Protein AF-A0A2E0BD00-F1 (afdb_monomer_lite)

Structure (mmCIF, N/CA/C/O backbone):
data_AF-A0A2E0BD00-F1
#
_entry.id   AF-A0A2E0BD00-F1
#
loop_
_atom_site.group_PDB
_atom_site.id
_atom_site.type_symbol
_atom_site.label_atom_id
_atom_site.label_alt_id
_atom_site.label_comp_id
_atom_site.label_asym_id
_atom_site.label_entity_id
_atom_site.label_seq_id
_atom_site.pdbx_PDB_ins_code
_atom_site.Cartn_x
_atom_site.Cartn_y
_atom_site.Cartn_z
_atom_site.occupancy
_atom_site.B_iso_or_equiv
_atom_site.auth_seq_id
_atom_site.auth_comp_id
_atom_site.auth_asym_id
_atom_site.auth_atom_id
_atom_site.pdbx_PDB_model_num
ATOM 1 N N . MET A 1 1 ? 31.165 -19.146 -52.803 1.00 44.22 1 MET A N 1
ATOM 2 C CA . MET A 1 1 ? 31.838 -18.309 -51.789 1.00 44.22 1 MET A CA 1
ATOM 3 C C . MET A 1 1 ? 31.177 -16.938 -51.752 1.00 44.22 1 MET A C 1
ATOM 5 O O . MET A 1 1 ? 31.032 -16.329 -52.799 1.00 44.22 1 MET A O 1
ATOM 9 N N . ALA A 1 2 ? 30.736 -16.535 -50.557 1.00 48.78 2 ALA A N 1
ATOM 10 C CA . ALA A 1 2 ? 30.484 -15.173 -50.071 1.00 48.78 2 ALA A CA 1
ATOM 11 C C . ALA A 1 2 ? 29.905 -14.127 -51.050 1.00 48.78 2 ALA A C 1
ATOM 13 O O . ALA A 1 2 ? 30.617 -13.259 -51.550 1.00 48.78 2 ALA A O 1
ATOM 14 N N . GLY A 1 3 ? 28.576 -14.121 -51.194 1.00 51.72 3 GLY A N 1
ATOM 15 C CA . GLY A 1 3 ? 27.824 -12.915 -51.554 1.00 51.72 3 GLY A CA 1
ATOM 16 C C . GLY A 1 3 ? 27.834 -11.937 -50.377 1.00 51.72 3 GLY A C 1
ATOM 17 O O . GLY A 1 3 ? 26.875 -11.855 -49.616 1.00 51.72 3 GLY A O 1
ATOM 18 N N . GLY A 1 4 ? 28.968 -11.269 -50.161 1.00 57.78 4 GLY A N 1
ATOM 19 C CA . GLY A 1 4 ? 29.123 -10.277 -49.106 1.00 57.78 4 GLY A CA 1
ATOM 20 C C . GLY A 1 4 ? 28.328 -9.022 -49.445 1.00 57.78 4 GLY A C 1
ATOM 21 O O . GLY A 1 4 ? 28.626 -8.346 -50.428 1.00 57.78 4 GLY A O 1
ATOM 22 N N . SER A 1 5 ? 27.330 -8.695 -48.627 1.00 59.09 5 SER A N 1
ATOM 23 C CA . SER A 1 5 ? 26.627 -7.414 -48.682 1.00 59.09 5 SER A CA 1
ATOM 24 C C . SER A 1 5 ? 27.644 -6.266 -48.676 1.00 59.09 5 SER A C 1
ATOM 26 O O . SER A 1 5 ? 28.501 -6.181 -47.790 1.00 59.09 5 SER A O 1
ATOM 28 N N . ASN A 1 6 ? 27.578 -5.415 -49.708 1.00 76.12 6 ASN A N 1
ATOM 29 C CA . ASN A 1 6 ? 28.490 -4.288 -49.917 1.00 76.12 6 ASN A CA 1
ATOM 30 C C . ASN A 1 6 ? 28.559 -3.442 -48.624 1.00 76.12 6 ASN A C 1
ATOM 32 O O . ASN A 1 6 ? 27.505 -3.192 -48.035 1.00 76.12 6 ASN A O 1
ATOM 36 N N . PRO A 1 7 ? 29.742 -2.988 -48.162 1.00 73.88 7 PRO A N 1
ATOM 37 C CA . PRO A 1 7 ? 29.891 -2.149 -46.967 1.00 73.88 7 PRO A CA 1
ATOM 38 C C . PRO A 1 7 ? 28.868 -1.011 -46.845 1.00 73.88 7 PRO A C 1
ATOM 40 O O . PRO A 1 7 ? 28.397 -0.718 -45.750 1.00 73.88 7 PRO A O 1
ATOM 43 N N . ARG A 1 8 ? 28.436 -0.432 -47.973 1.00 76.56 8 ARG A N 1
ATOM 44 C CA . ARG A 1 8 ? 27.356 0.565 -48.012 1.00 76.56 8 ARG A CA 1
ATOM 45 C C . ARG A 1 8 ? 25.994 0.007 -47.570 1.00 76.56 8 ARG A C 1
ATOM 47 O O . ARG A 1 8 ? 25.304 0.655 -46.795 1.00 76.56 8 ARG A O 1
ATOM 54 N N . GLN A 1 9 ? 25.614 -1.193 -48.014 1.00 71.06 9 GLN A N 1
ATOM 55 C CA . GLN A 1 9 ? 24.386 -1.862 -47.559 1.00 71.06 9 GLN A CA 1
ATOM 56 C C . GLN A 1 9 ? 24.459 -2.236 -46.079 1.00 71.06 9 GLN A C 1
ATOM 58 O O . GLN A 1 9 ? 23.462 -2.125 -45.379 1.00 71.06 9 GLN A O 1
ATOM 63 N N . LYS A 1 10 ? 25.639 -2.615 -45.571 1.00 73.31 10 LYS A N 1
ATOM 64 C CA . LYS A 1 10 ? 25.818 -2.871 -44.134 1.00 73.31 10 LYS A CA 1
ATOM 65 C C . LYS A 1 10 ? 25.604 -1.610 -43.296 1.00 73.31 10 LYS A C 1
ATOM 67 O O . LYS A 1 10 ? 24.922 -1.686 -42.282 1.00 73.31 10 LYS A O 1
ATOM 72 N N . MET A 1 11 ? 26.115 -0.458 -43.738 1.00 78.94 11 MET A N 1
ATOM 73 C CA . MET A 1 11 ? 25.866 0.825 -43.064 1.00 78.94 11 MET A CA 1
ATOM 74 C C . MET A 1 11 ? 24.391 1.236 -43.122 1.00 78.94 11 MET A C 1
ATOM 76 O O . MET A 1 11 ? 23.849 1.688 -42.121 1.00 78.94 11 MET A O 1
ATOM 80 N N . ILE A 1 12 ? 23.725 1.033 -44.262 1.00 77.62 12 ILE A N 1
ATOM 81 C CA . ILE A 1 12 ? 22.294 1.338 -44.415 1.00 77.62 12 ILE A CA 1
ATOM 82 C C . ILE A 1 12 ? 21.444 0.434 -43.512 1.00 77.62 12 ILE A C 1
ATOM 84 O O . ILE A 1 12 ? 20.551 0.925 -42.825 1.00 77.62 12 ILE A O 1
ATOM 88 N N . ASN A 1 13 ? 21.754 -0.862 -43.452 1.00 77.06 13 ASN A N 1
ATOM 89 C CA . ASN A 1 13 ? 21.041 -1.813 -42.599 1.00 77.06 13 ASN A CA 1
ATOM 90 C C . ASN A 1 13 ? 21.276 -1.529 -41.108 1.00 77.06 13 ASN A C 1
ATOM 92 O O . ASN A 1 13 ? 20.337 -1.609 -40.321 1.00 77.06 13 ASN A O 1
ATOM 96 N N . LEU A 1 14 ? 22.4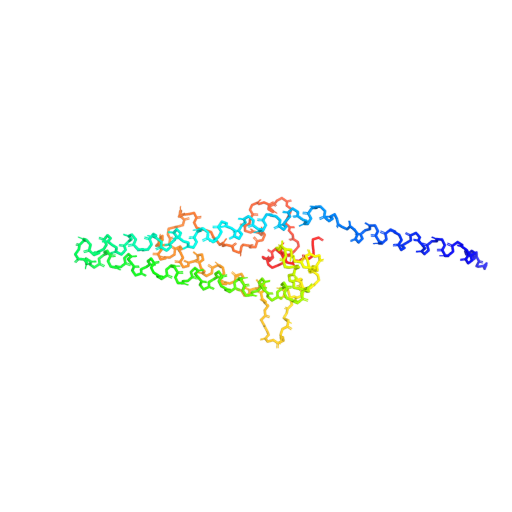98 -1.141 -40.722 1.00 79.56 14 LEU A N 1
ATOM 97 C CA . LEU A 1 14 ? 22.796 -0.685 -39.361 1.00 79.56 14 LEU A CA 1
ATOM 98 C C . LEU A 1 14 ? 22.026 0.588 -39.010 1.00 79.56 14 LEU A C 1
ATOM 100 O O . LEU A 1 14 ? 21.458 0.672 -37.928 1.00 79.56 14 LEU A O 1
ATOM 104 N N . MET A 1 15 ? 21.949 1.554 -39.925 1.00 74.50 15 MET A N 1
ATOM 105 C CA . MET A 1 15 ? 21.195 2.787 -39.703 1.00 74.50 15 MET A CA 1
ATOM 106 C C . MET A 1 15 ? 19.700 2.508 -39.523 1.00 74.50 15 MET A C 1
ATOM 108 O O . MET A 1 15 ? 19.079 3.095 -38.644 1.00 74.50 15 MET A O 1
ATOM 112 N N . TYR A 1 16 ? 19.134 1.586 -40.309 1.00 77.56 16 TYR A N 1
ATOM 113 C CA . TYR A 1 16 ? 17.741 1.156 -40.170 1.00 77.56 16 TYR A CA 1
ATOM 114 C C . TYR A 1 16 ? 17.482 0.447 -38.839 1.00 77.56 16 TYR A C 1
ATOM 116 O O . TYR A 1 16 ? 16.489 0.747 -38.187 1.00 77.56 16 TYR A O 1
ATOM 124 N N . LEU A 1 17 ? 18.380 -0.439 -38.401 1.00 75.19 17 LEU A N 1
ATOM 125 C CA . LEU A 1 17 ? 18.281 -1.089 -37.090 1.00 75.19 17 LEU A CA 1
ATOM 126 C C . LEU A 1 17 ? 18.364 -0.076 -35.946 1.00 75.19 17 LEU A C 1
ATOM 128 O O . LEU A 1 17 ? 17.570 -0.153 -35.017 1.00 75.19 17 LEU A O 1
ATOM 132 N N . VAL A 1 18 ? 19.267 0.904 -36.034 1.00 70.81 18 VAL A N 1
ATOM 133 C CA . VAL A 1 18 ? 19.385 1.978 -35.038 1.00 70.81 18 VAL A CA 1
ATOM 134 C C . VAL A 1 18 ? 18.152 2.883 -35.048 1.00 70.81 18 VAL A C 1
ATOM 136 O O . VAL A 1 18 ? 17.648 3.215 -33.983 1.00 70.81 18 VAL A O 1
ATOM 139 N N . LEU A 1 19 ? 17.617 3.247 -36.216 1.00 70.06 19 LEU A N 1
ATOM 140 C CA . LEU A 1 19 ? 16.388 4.040 -36.331 1.00 70.06 19 LEU A CA 1
ATOM 141 C C . LEU A 1 19 ? 15.173 3.292 -35.786 1.00 70.06 19 LEU A C 1
ATOM 143 O O . LEU A 1 19 ? 14.410 3.878 -35.030 1.00 70.06 19 LEU A O 1
ATOM 147 N N . ILE A 1 20 ? 15.006 2.011 -36.122 1.00 72.75 20 ILE A N 1
ATOM 148 C CA . ILE A 1 20 ? 13.926 1.171 -35.589 1.00 72.75 20 ILE A CA 1
ATOM 149 C C . ILE A 1 20 ? 14.087 1.010 -34.075 1.00 72.75 20 ILE A C 1
ATOM 151 O O . ILE A 1 20 ? 13.110 1.170 -33.353 1.00 72.75 20 ILE A O 1
ATOM 155 N N . ALA A 1 21 ? 15.307 0.789 -33.578 1.00 64.94 21 ALA A N 1
ATOM 156 C CA . ALA A 1 21 ? 15.585 0.725 -32.146 1.00 64.94 21 ALA A CA 1
ATOM 157 C C . ALA A 1 21 ? 15.299 2.061 -31.442 1.00 64.94 21 ALA A C 1
ATOM 159 O O . ALA A 1 21 ? 14.710 2.051 -30.370 1.00 64.94 21 ALA A O 1
ATOM 160 N N . MET A 1 22 ? 15.633 3.209 -32.046 1.00 65.69 22 MET A N 1
ATOM 161 C CA . MET A 1 22 ? 15.302 4.544 -31.522 1.00 65.69 22 MET A CA 1
ATOM 162 C C . MET A 1 22 ? 13.795 4.830 -31.562 1.00 65.69 22 MET A C 1
ATOM 164 O O . MET A 1 22 ? 13.264 5.472 -30.659 1.00 65.69 22 MET A O 1
ATOM 168 N N . LEU A 1 23 ? 13.091 4.364 -32.594 1.00 59.84 23 LEU A N 1
ATOM 169 C CA . LEU A 1 23 ? 11.643 4.526 -32.734 1.00 59.84 23 LEU A CA 1
ATOM 170 C C . LEU A 1 23 ? 10.890 3.610 -31.756 1.00 59.84 23 LEU A C 1
ATOM 172 O O . LEU A 1 23 ? 9.886 4.028 -31.192 1.00 59.84 23 LEU A O 1
ATOM 176 N N . ALA A 1 24 ? 11.431 2.424 -31.470 1.00 58.56 24 ALA A N 1
ATOM 177 C CA . ALA A 1 24 ? 10.953 1.518 -30.429 1.00 58.56 24 ALA A CA 1
ATOM 178 C C . ALA A 1 24 ? 11.288 2.014 -29.006 1.00 58.56 24 ALA A C 1
ATOM 180 O O . ALA A 1 24 ? 10.455 1.897 -28.116 1.00 58.56 24 ALA A O 1
ATOM 181 N N . LEU A 1 25 ? 12.449 2.650 -28.784 1.00 58.34 25 LEU A N 1
ATOM 182 C CA . LEU A 1 25 ? 12.816 3.324 -27.518 1.00 58.34 25 LEU A CA 1
ATOM 183 C C . LEU A 1 25 ? 11.924 4.535 -27.203 1.00 58.34 25 LEU A C 1
ATOM 185 O O . LEU A 1 25 ? 11.784 4.950 -26.047 1.00 58.34 25 LEU A O 1
ATOM 189 N N . ASN A 1 26 ? 11.265 5.080 -28.225 1.00 59.19 26 ASN A N 1
ATOM 190 C CA . ASN A 1 26 ? 10.166 6.019 -28.068 1.00 59.19 26 ASN A CA 1
ATOM 191 C C . ASN A 1 26 ? 8.853 5.308 -27.698 1.00 59.19 26 ASN A C 1
ATOM 193 O O . ASN A 1 26 ? 7.794 5.736 -28.154 1.00 59.19 26 ASN A O 1
ATOM 197 N N . VAL A 1 27 ? 8.895 4.279 -26.833 1.00 54.81 27 VAL A N 1
ATOM 198 C CA . VAL A 1 27 ? 7.699 3.787 -26.133 1.00 54.81 27 VAL A CA 1
ATOM 199 C C . VAL A 1 27 ? 6.916 5.000 -25.633 1.00 54.81 27 VAL A C 1
ATOM 201 O O . VAL A 1 27 ? 7.467 5.910 -24.992 1.00 54.81 27 VAL A O 1
ATOM 204 N N . ASP A 1 28 ? 5.657 5.008 -26.054 1.00 61.78 28 ASP A N 1
ATOM 205 C CA . ASP A 1 28 ? 4.675 6.081 -26.094 1.00 61.78 28 ASP A CA 1
ATOM 206 C C . ASP A 1 28 ? 4.756 7.041 -24.894 1.00 61.78 28 ASP A C 1
ATOM 208 O O . ASP A 1 28 ? 4.073 6.903 -23.876 1.00 61.78 28 ASP A O 1
ATOM 212 N N . THR A 1 29 ? 5.598 8.075 -25.012 1.00 70.31 29 THR A N 1
ATOM 213 C CA . THR A 1 29 ? 5.801 9.088 -23.955 1.00 70.31 29 THR A CA 1
ATOM 214 C C . THR A 1 29 ? 4.492 9.738 -23.504 1.00 70.31 29 THR A C 1
ATOM 216 O O . THR A 1 29 ? 4.404 10.223 -22.380 1.00 70.31 29 THR A O 1
ATOM 219 N N . LYS A 1 30 ? 3.456 9.737 -24.353 1.00 79.62 30 LYS A N 1
ATOM 220 C CA . LYS A 1 30 ? 2.117 10.228 -24.013 1.00 79.62 30 LYS A CA 1
ATOM 221 C C . LYS A 1 30 ? 1.369 9.298 -23.062 1.00 79.62 30 LYS A C 1
ATOM 223 O O . LYS A 1 30 ? 0.708 9.801 -22.161 1.00 79.62 30 LYS A O 1
ATOM 228 N N . VAL A 1 31 ? 1.457 7.981 -23.246 1.00 84.69 31 VAL A N 1
ATOM 229 C CA . VAL A 1 31 ? 0.769 7.003 -22.388 1.00 84.69 31 VAL A CA 1
ATOM 230 C C . VAL A 1 31 ? 1.394 7.004 -20.996 1.00 84.69 31 VAL A C 1
ATOM 232 O O . VAL A 1 31 ? 0.685 7.169 -20.011 1.00 84.69 31 VAL A O 1
ATOM 235 N N . LEU A 1 32 ? 2.725 6.969 -20.907 1.00 83.38 32 LEU A N 1
ATOM 236 C CA . LEU A 1 32 ? 3.423 7.030 -19.619 1.00 83.38 32 LEU A CA 1
ATOM 237 C C . LEU A 1 32 ? 3.194 8.353 -18.869 1.00 83.38 32 LEU A C 1
ATOM 239 O O . LEU A 1 32 ? 3.027 8.361 -17.652 1.00 83.38 32 LEU A O 1
ATOM 243 N N . LYS A 1 33 ? 3.080 9.479 -19.585 1.00 82.88 33 LYS A N 1
ATOM 244 C CA . LYS A 1 33 ? 2.674 10.757 -18.973 1.00 82.88 33 LYS A CA 1
ATOM 245 C C . LYS A 1 33 ? 1.251 10.730 -18.408 1.00 82.88 33 LYS A C 1
ATOM 247 O O . LYS A 1 33 ? 0.992 11.430 -17.434 1.00 82.88 33 LYS A O 1
ATOM 252 N N . LYS A 1 34 ? 0.331 9.940 -18.979 1.00 88.50 34 LYS A N 1
ATOM 253 C CA . LYS A 1 34 ? -1.005 9.748 -18.390 1.00 88.50 34 LYS A CA 1
ATOM 254 C C . LYS A 1 34 ? -0.921 8.972 -17.080 1.00 88.50 34 LYS A C 1
ATOM 256 O O . LYS A 1 34 ? -1.593 9.362 -16.136 1.00 88.50 34 LYS A O 1
ATOM 261 N N . PHE A 1 35 ? -0.073 7.946 -16.993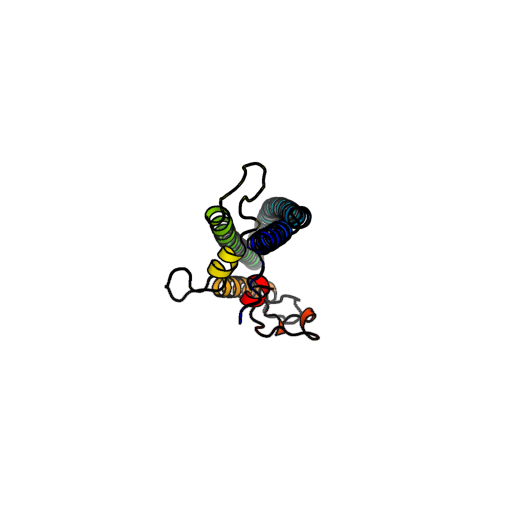 1.00 89.25 35 PHE A N 1
ATOM 262 C CA . PHE A 1 35 ? 0.162 7.240 -15.729 1.00 89.25 35 PHE A CA 1
ATOM 263 C C . PHE A 1 35 ? 0.727 8.164 -14.649 1.00 89.25 35 PHE A C 1
ATOM 265 O O . PHE A 1 35 ? 0.254 8.129 -13.519 1.00 89.25 35 PHE A O 1
ATOM 272 N N . LEU A 1 36 ? 1.645 9.069 -15.003 1.00 88.25 36 LEU A N 1
ATOM 273 C CA . LEU A 1 36 ? 2.126 10.089 -14.069 1.00 88.25 36 LEU A CA 1
ATOM 274 C C . LEU A 1 36 ? 0.996 11.016 -13.581 1.00 88.25 36 LEU A C 1
ATOM 276 O O . LEU A 1 36 ? 0.925 11.323 -12.396 1.00 88.25 36 LEU A O 1
ATOM 280 N N . LEU A 1 37 ? 0.093 11.438 -14.472 1.00 89.69 37 LEU A N 1
ATOM 281 C CA . LEU A 1 37 ? -1.061 12.269 -14.104 1.00 89.69 37 LEU A CA 1
ATOM 282 C C . LEU A 1 37 ? -2.058 11.519 -13.204 1.00 89.69 37 LEU A C 1
ATOM 284 O O . LEU A 1 37 ? -2.609 12.095 -12.266 1.00 89.69 37 LEU A O 1
ATOM 288 N N . ILE A 1 38 ? -2.283 10.233 -13.479 1.00 93.25 38 ILE A N 1
ATOM 289 C CA . ILE A 1 38 ? -3.096 9.358 -12.629 1.00 93.25 38 ILE A CA 1
ATOM 290 C C . ILE A 1 38 ? -2.452 9.253 -11.244 1.00 93.25 38 ILE A C 1
ATOM 292 O O . ILE A 1 38 ? -3.131 9.474 -10.247 1.00 93.25 38 ILE A O 1
ATOM 296 N N . ASN A 1 39 ? -1.135 9.033 -11.179 1.00 90.62 39 ASN A N 1
ATOM 297 C CA . ASN A 1 39 ? -0.399 9.004 -9.920 1.00 90.62 39 ASN A CA 1
ATOM 298 C C . ASN A 1 39 ? -0.551 10.315 -9.137 1.00 90.62 39 ASN A C 1
ATOM 300 O O . ASN A 1 39 ? -0.892 10.284 -7.965 1.00 90.62 39 ASN A O 1
ATOM 304 N N . GLN A 1 40 ? -0.384 11.476 -9.780 1.00 90.69 40 GLN A N 1
ATOM 305 C CA . GLN A 1 40 ? -0.588 12.780 -9.127 1.00 90.69 40 GLN A CA 1
ATOM 306 C C . GLN A 1 40 ? -2.006 12.940 -8.563 1.00 90.69 40 GLN A C 1
ATOM 308 O O . GLN A 1 40 ? -2.187 13.537 -7.504 1.00 90.69 40 GLN A O 1
ATOM 313 N N . SER A 1 41 ? -3.003 12.392 -9.261 1.00 94.06 41 SER A N 1
ATOM 314 C CA . SER A 1 41 ? -4.392 12.404 -8.799 1.00 94.06 41 SER A CA 1
ATOM 315 C C . SER A 1 41 ? -4.564 11.515 -7.563 1.00 94.06 41 SER A C 1
ATOM 317 O O . SER A 1 41 ? -5.198 11.936 -6.601 1.00 94.06 41 SER A O 1
ATOM 319 N N . PHE A 1 42 ? -3.940 10.331 -7.546 1.00 93.88 42 PHE A N 1
ATOM 320 C CA . PHE A 1 42 ? -3.924 9.453 -6.374 1.00 93.88 42 PHE A CA 1
ATOM 321 C C . PHE A 1 42 ? -3.175 10.057 -5.186 1.00 93.88 42 PHE A C 1
ATOM 323 O O . PHE A 1 42 ? -3.694 10.000 -4.078 1.00 93.88 42 PHE A O 1
ATOM 330 N N . GLU A 1 43 ? -2.025 10.703 -5.387 1.00 92.25 43 GLU A N 1
ATOM 331 C CA . GLU A 1 43 ? -1.309 11.405 -4.309 1.00 92.25 43 GLU A CA 1
ATOM 332 C C . GLU A 1 43 ? -2.177 12.507 -3.680 1.00 92.25 43 GLU A C 1
ATOM 334 O O . GLU A 1 43 ? -2.246 12.628 -2.457 1.00 92.25 43 GLU A O 1
ATOM 339 N N . ALA A 1 44 ? -2.894 13.280 -4.504 1.00 93.94 44 ALA A N 1
ATOM 340 C CA . ALA A 1 44 ? -3.806 14.311 -4.018 1.00 93.94 44 ALA A CA 1
ATOM 341 C C . ALA A 1 44 ? -4.978 13.714 -3.220 1.00 93.94 44 ALA A C 1
ATOM 343 O O . ALA A 1 44 ? -5.292 14.198 -2.132 1.00 93.94 44 ALA A O 1
ATOM 344 N N . THR A 1 45 ? -5.595 12.639 -3.724 1.00 96.31 45 THR A N 1
ATOM 345 C CA . THR A 1 45 ? -6.662 11.929 -3.006 1.00 96.31 45 THR A CA 1
ATOM 346 C C . THR A 1 45 ? -6.153 11.315 -1.703 1.00 96.31 45 THR A C 1
ATOM 348 O O . THR A 1 45 ? -6.819 11.434 -0.679 1.00 96.31 45 THR A O 1
ATOM 351 N N . ASN A 1 46 ? -4.965 10.713 -1.696 1.00 93.31 46 ASN A N 1
ATOM 352 C CA . ASN A 1 46 ? -4.372 10.134 -0.493 1.00 93.31 46 ASN A CA 1
ATOM 353 C C . ASN A 1 46 ? -4.135 11.206 0.577 1.00 93.31 46 ASN A C 1
ATOM 355 O O . ASN A 1 46 ? -4.498 11.000 1.734 1.00 93.31 46 ASN A O 1
ATOM 359 N N . ALA A 1 47 ? -3.613 12.377 0.196 1.00 93.75 47 ALA A N 1
ATOM 360 C CA . ALA A 1 47 ? -3.423 13.498 1.117 1.00 93.75 47 ALA A CA 1
ATOM 361 C C . ALA A 1 47 ? -4.748 13.981 1.739 1.00 93.75 47 ALA A C 1
ATOM 363 O O . ALA A 1 47 ? -4.806 14.262 2.937 1.00 93.75 47 ALA A O 1
ATOM 364 N N . GLU A 1 48 ? -5.827 14.030 0.954 1.00 96.00 48 GLU A N 1
ATOM 365 C CA . GLU A 1 48 ? -7.167 14.342 1.463 1.00 96.00 48 GLU A CA 1
ATOM 366 C C . GLU A 1 48 ? -7.668 13.262 2.436 1.00 96.00 48 GLU A C 1
ATOM 368 O O . GLU A 1 48 ? -8.146 13.580 3.527 1.00 96.00 48 GLU A O 1
ATOM 373 N N . LYS A 1 49 ? -7.482 11.978 2.101 1.00 95.19 49 LYS A N 1
ATOM 374 C CA . LYS A 1 49 ? -7.895 10.860 2.961 1.00 95.19 49 LYS A CA 1
ATOM 375 C C . LYS A 1 49 ? -7.150 10.809 4.286 1.00 95.19 49 LYS A C 1
ATOM 377 O O . LYS A 1 49 ? -7.770 10.481 5.294 1.00 95.19 49 LYS A O 1
ATOM 382 N N . VAL A 1 50 ? -5.881 11.207 4.337 1.00 92.50 50 VAL A N 1
ATOM 383 C CA . VAL A 1 50 ? -5.147 11.344 5.607 1.00 92.50 50 VAL A CA 1
ATOM 384 C C . VAL A 1 50 ? -5.835 12.351 6.539 1.00 92.50 50 VAL A C 1
ATOM 386 O O . VAL A 1 50 ? -5.989 12.094 7.739 1.00 92.50 50 VAL A O 1
ATOM 389 N N . ILE A 1 51 ? -6.296 13.483 5.998 1.00 94.31 51 ILE A N 1
ATOM 390 C CA . ILE A 1 51 ? -6.994 14.515 6.775 1.00 94.31 51 ILE A CA 1
ATOM 391 C C . ILE A 1 51 ? -8.365 14.004 7.231 1.00 94.31 51 ILE A C 1
ATOM 393 O O . ILE A 1 51 ? -8.714 14.138 8.406 1.00 94.31 51 ILE A O 1
ATOM 397 N N . ASP A 1 52 ? -9.135 13.397 6.330 1.00 95.69 52 ASP A N 1
ATOM 398 C CA . ASP A 1 52 ? -10.468 12.877 6.645 1.00 95.69 52 ASP A CA 1
ATOM 399 C C . ASP A 1 52 ? -10.424 11.756 7.689 1.00 95.69 52 ASP A C 1
ATOM 401 O O . ASP A 1 52 ? -11.186 11.785 8.658 1.00 95.69 52 ASP A O 1
ATOM 405 N N . ASN A 1 53 ? -9.489 10.814 7.550 1.00 93.75 53 ASN A N 1
ATOM 406 C CA . ASN A 1 53 ? -9.296 9.728 8.510 1.00 93.75 53 ASN A CA 1
ATOM 407 C C . ASN A 1 53 ? -8.910 10.278 9.887 1.00 93.75 53 ASN A C 1
ATOM 409 O O . ASN A 1 53 ? -9.434 9.826 10.904 1.00 93.75 53 ASN A O 1
ATOM 413 N N . SER A 1 54 ? -8.068 11.316 9.929 1.00 93.81 54 SER A N 1
ATOM 414 C CA . SER A 1 54 ? -7.717 11.990 11.183 1.00 93.81 54 SER A CA 1
ATOM 415 C C . SER A 1 54 ? -8.945 12.601 11.862 1.00 93.81 54 SER A C 1
ATOM 417 O O . SER A 1 54 ? -9.161 12.383 13.051 1.00 93.81 54 SER A O 1
ATOM 419 N N . ARG A 1 55 ? -9.802 13.303 11.107 1.00 96.44 55 ARG A N 1
ATOM 420 C CA . ARG A 1 55 ? -11.057 13.874 11.634 1.00 96.44 55 ARG A CA 1
ATOM 421 C C . ARG A 1 55 ? -12.029 12.801 12.121 1.00 96.44 55 ARG A C 1
ATOM 423 O O . ARG A 1 55 ? -12.761 13.035 13.083 1.00 96.44 55 ARG A O 1
ATOM 430 N N . LYS A 1 56 ? -12.058 11.638 11.463 1.00 96.12 56 LYS A N 1
ATOM 431 C CA . LYS A 1 56 ? -12.918 10.520 11.858 1.00 96.12 56 LYS A CA 1
ATOM 432 C C . LYS A 1 56 ? -12.528 9.986 13.235 1.00 96.12 56 LYS A C 1
ATOM 434 O O . LYS A 1 56 ? -13.415 9.830 14.067 1.00 96.12 56 LYS A O 1
ATOM 439 N N . ILE A 1 57 ? -11.234 9.787 13.493 1.00 95.56 57 ILE A N 1
ATOM 440 C CA . ILE A 1 57 ? -10.744 9.359 14.813 1.00 95.56 57 ILE A CA 1
ATOM 441 C C . ILE A 1 57 ? -11.073 10.393 15.892 1.00 95.56 57 ILE A C 1
ATOM 443 O O . ILE A 1 57 ? -11.590 10.021 16.940 1.00 95.56 57 ILE A O 1
ATOM 447 N N . GLU A 1 58 ? -10.878 11.687 15.623 1.00 96.94 58 GLU A N 1
ATOM 448 C CA . GLU A 1 58 ? -11.247 12.732 16.593 1.00 96.94 58 GLU A CA 1
ATOM 449 C C . GLU A 1 58 ? -12.754 12.760 16.881 1.00 96.94 58 GLU A C 1
ATOM 451 O O . GLU A 1 58 ? -13.173 12.979 18.015 1.00 96.94 58 GLU A O 1
ATOM 456 N N . SER A 1 59 ? -13.584 12.476 15.874 1.00 97.12 59 SER A N 1
ATOM 457 C CA . SER A 1 59 ? -15.036 12.368 16.060 1.00 97.12 59 SER A CA 1
ATOM 458 C C . SER A 1 59 ? -15.414 11.162 16.926 1.00 97.12 59 SER A C 1
ATOM 460 O O . SER A 1 59 ? -16.336 11.258 17.731 1.00 97.12 59 SER A O 1
ATOM 462 N N . ILE A 1 60 ? -14.706 10.036 16.775 1.00 96.06 60 ILE A N 1
ATOM 463 C CA . ILE A 1 60 ? -14.890 8.852 17.625 1.00 96.06 60 ILE A CA 1
ATOM 464 C C . ILE A 1 60 ? -14.477 9.185 19.060 1.00 96.06 60 ILE A C 1
ATOM 466 O O . ILE A 1 60 ? -15.249 8.925 19.976 1.00 96.06 60 ILE A O 1
ATOM 470 N N . ARG A 1 61 ? -13.323 9.836 19.256 1.00 96.31 61 ARG A N 1
ATOM 471 C CA . ARG A 1 61 ? -12.854 10.264 20.581 1.00 96.31 61 ARG A CA 1
ATOM 472 C C . ARG A 1 61 ? -13.881 11.148 21.290 1.00 96.31 61 ARG A C 1
ATOM 474 O O . ARG A 1 61 ? -14.257 10.850 22.416 1.00 96.31 61 ARG A O 1
ATOM 481 N N . ALA A 1 62 ? -14.398 12.169 20.604 1.00 97.19 62 ALA A N 1
ATOM 482 C CA . ALA A 1 62 ? -15.417 13.054 21.165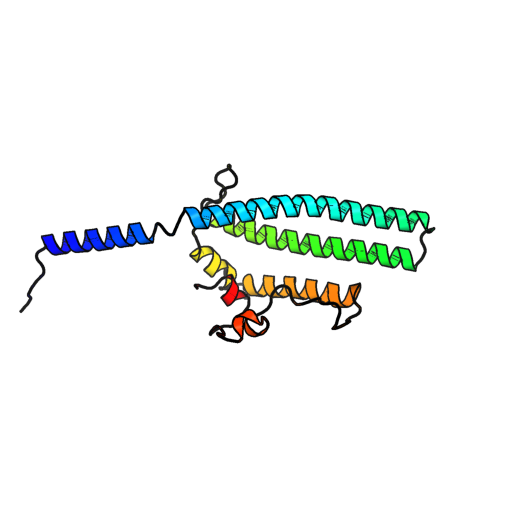 1.00 97.19 62 ALA A CA 1
ATOM 483 C C . ALA A 1 62 ? -16.702 12.300 21.559 1.00 97.19 62 ALA A C 1
ATOM 485 O O . ALA A 1 62 ? -17.249 12.533 22.633 1.00 97.19 62 ALA A O 1
ATOM 486 N N . ALA A 1 63 ? -17.162 11.358 20.727 1.00 96.38 63 ALA A N 1
ATOM 487 C CA . ALA A 1 63 ? -18.340 10.547 21.039 1.00 96.38 63 ALA A CA 1
ATOM 488 C C . ALA A 1 63 ? -18.130 9.645 22.268 1.00 96.38 63 ALA A C 1
ATOM 490 O O . ALA A 1 63 ? -19.057 9.430 23.050 1.00 96.38 63 ALA A O 1
ATOM 491 N N . VAL A 1 64 ? -16.913 9.130 22.450 1.00 96.38 64 VAL A N 1
ATOM 492 C CA . VAL A 1 64 ? -16.533 8.298 23.599 1.00 96.38 64 VAL A CA 1
ATOM 493 C C . VAL A 1 64 ? -16.483 9.134 24.877 1.00 96.38 64 VAL A C 1
ATOM 495 O O . VAL A 1 64 ? -17.056 8.719 25.889 1.00 96.38 64 VAL A O 1
ATOM 498 N N . ASP A 1 65 ? -15.912 10.337 24.814 1.00 95.44 65 ASP A N 1
ATOM 499 C CA . ASP A 1 65 ? -15.903 11.283 25.934 1.00 95.44 65 ASP A CA 1
ATOM 500 C C . ASP A 1 65 ? -17.339 11.658 26.353 1.00 95.44 65 ASP A C 1
ATOM 502 O O . ASP A 1 65 ? -17.696 11.562 27.532 1.00 95.44 65 ASP A O 1
ATOM 506 N N . ASP A 1 66 ? -18.201 11.984 25.383 1.00 95.50 66 ASP A N 1
ATOM 507 C CA . ASP A 1 66 ? -19.616 12.317 25.606 1.00 95.50 66 ASP A CA 1
ATOM 508 C C . ASP A 1 66 ? -20.424 11.136 26.178 1.00 95.50 66 ASP A C 1
ATOM 510 O O . ASP A 1 66 ? -21.391 11.328 26.922 1.00 95.50 66 ASP A O 1
ATOM 514 N N . SER A 1 67 ? -20.032 9.894 25.867 1.00 93.62 67 SER A N 1
ATOM 515 C CA . SER A 1 67 ? -20.677 8.679 26.391 1.00 93.62 67 SER A CA 1
ATOM 516 C C . SER A 1 67 ? -20.402 8.425 27.880 1.00 93.62 67 SER A C 1
ATOM 518 O O . SER A 1 67 ? -21.078 7.581 28.491 1.00 93.62 67 SER A O 1
ATOM 520 N N . GLY A 1 68 ? -19.429 9.141 28.457 1.00 94.44 68 GLY A N 1
ATOM 521 C CA . GLY A 1 68 ? -18.904 8.910 29.799 1.00 94.44 68 GLY A CA 1
ATOM 522 C C . GLY A 1 68 ? -17.841 7.810 29.859 1.00 94.44 68 GLY A C 1
ATOM 523 O O . GLY A 1 68 ? -17.724 7.159 30.897 1.00 94.44 68 GLY A O 1
ATOM 524 N N . ASN A 1 69 ? -17.086 7.590 28.775 1.00 93.06 69 ASN A N 1
ATOM 525 C CA . ASN A 1 69 ? -15.993 6.611 28.694 1.00 93.06 69 ASN A CA 1
ATOM 526 C C . ASN A 1 69 ? -16.416 5.181 29.056 1.00 93.06 69 ASN A C 1
ATOM 528 O O . ASN A 1 69 ? -15.782 4.503 29.873 1.00 93.06 69 ASN A O 1
ATOM 532 N N . ARG A 1 70 ? -17.518 4.707 28.469 1.00 95.38 70 ARG A N 1
ATOM 533 C CA . ARG A 1 70 ? -17.965 3.325 28.678 1.00 95.38 70 ARG A CA 1
ATOM 534 C C . ARG A 1 70 ? -16.924 2.365 28.120 1.00 95.38 70 ARG A C 1
ATOM 536 O O . ARG A 1 70 ? -16.298 2.640 27.103 1.00 95.38 70 ARG A O 1
ATOM 543 N N . LYS A 1 71 ? -16.779 1.209 28.770 1.00 94.88 71 LYS A N 1
ATOM 544 C CA . LYS A 1 71 ? -15.823 0.163 28.374 1.00 94.88 71 LYS A CA 1
ATOM 545 C C . LYS A 1 71 ? -15.921 -0.171 26.876 1.00 94.88 71 LYS A C 1
ATOM 547 O O . LYS A 1 71 ? -14.900 -0.193 26.207 1.00 94.88 71 LYS A O 1
ATOM 552 N N . GLU A 1 72 ? -17.136 -0.383 26.375 1.00 93.12 72 GLU A N 1
ATOM 553 C CA . GLU A 1 72 ? -17.403 -0.758 24.978 1.00 93.12 72 GLU A CA 1
ATOM 554 C C . GLU A 1 72 ? -17.002 0.351 23.994 1.00 93.12 72 GLU A C 1
ATOM 556 O O . GLU A 1 72 ? -16.322 0.086 23.007 1.00 93.12 72 GLU A O 1
ATOM 561 N N . ASP A 1 73 ? -17.347 1.604 24.302 1.00 94.19 73 ASP A N 1
ATOM 562 C CA . ASP A 1 73 ? -16.995 2.768 23.481 1.00 94.19 73 ASP A CA 1
ATOM 563 C C . ASP A 1 73 ? -15.470 2.990 23.468 1.00 94.19 73 ASP A C 1
ATOM 565 O O . ASP A 1 73 ? -14.874 3.298 22.434 1.00 94.19 73 ASP A O 1
ATOM 569 N N . MET A 1 74 ? -14.811 2.748 24.604 1.00 95.81 74 MET A N 1
ATOM 570 C CA . MET A 1 74 ? -13.355 2.807 24.694 1.00 95.81 74 MET A CA 1
ATOM 571 C C . MET A 1 74 ? -12.663 1.725 23.868 1.00 95.81 74 MET A C 1
ATOM 573 O O . MET A 1 74 ? -11.636 1.992 23.248 1.00 95.81 74 MET A O 1
ATOM 577 N N . ASP A 1 75 ? -13.222 0.516 23.841 1.00 95.00 75 ASP A N 1
ATOM 578 C CA . ASP A 1 75 ? -12.688 -0.584 23.040 1.00 95.00 75 ASP A CA 1
ATOM 579 C C . ASP A 1 75 ? -12.796 -0.261 21.533 1.00 95.00 75 ASP A C 1
ATOM 581 O O . ASP A 1 75 ? -11.854 -0.521 20.783 1.00 95.00 75 ASP A O 1
ATOM 585 N N . VAL A 1 76 ? -13.869 0.420 21.100 1.00 94.75 76 VAL A N 1
ATOM 586 C CA . VAL A 1 76 ? -14.007 0.941 19.724 1.00 94.75 76 VAL A CA 1
ATOM 587 C C . VAL A 1 76 ? -12.958 2.008 19.406 1.00 94.75 76 VAL A C 1
ATOM 589 O O . VAL A 1 76 ? -12.382 1.988 18.314 1.00 94.75 76 VAL A O 1
ATOM 592 N N . LEU A 1 77 ? -12.692 2.943 20.326 1.00 95.88 77 LEU A N 1
ATOM 593 C CA . LEU A 1 77 ? -11.657 3.961 20.120 1.00 95.88 77 LEU A CA 1
ATOM 594 C C . LEU A 1 77 ? -10.273 3.327 19.976 1.00 95.88 77 LEU A C 1
ATOM 596 O O . LEU A 1 77 ? -9.576 3.638 19.014 1.00 95.88 77 LEU A O 1
ATOM 600 N N . ASN A 1 78 ? -9.917 2.410 20.877 1.00 96.75 78 ASN A N 1
ATOM 601 C CA . ASN A 1 78 ? -8.632 1.711 20.845 1.00 96.75 78 ASN A CA 1
ATOM 602 C C . ASN A 1 78 ? -8.444 0.954 19.523 1.00 96.75 78 ASN A C 1
ATOM 604 O O . ASN A 1 78 ? -7.406 1.087 18.880 1.00 96.75 78 ASN A O 1
ATOM 608 N N . LEU A 1 79 ? -9.470 0.218 19.075 1.00 96.50 79 LEU A N 1
ATOM 609 C CA . LEU A 1 79 ? -9.431 -0.476 17.786 1.00 96.50 79 LEU A CA 1
ATOM 610 C C . LEU A 1 79 ? -9.286 0.510 16.616 1.00 96.50 79 LEU A C 1
ATOM 612 O O . LEU A 1 79 ? -8.533 0.265 15.678 1.00 96.50 79 LEU A O 1
ATOM 616 N N . SER A 1 80 ? -9.980 1.648 16.667 1.00 96.50 80 SER A N 1
ATOM 617 C CA . SER A 1 80 ? -9.902 2.673 15.619 1.00 96.50 80 SER A CA 1
ATOM 618 C C . SER A 1 80 ? -8.509 3.312 15.535 1.00 96.50 80 SER A C 1
ATOM 620 O O . SER A 1 80 ? -8.016 3.578 14.436 1.00 96.50 80 SER A O 1
ATOM 622 N N . GLU A 1 81 ? -7.867 3.551 16.680 1.00 96.12 81 GLU A N 1
ATOM 623 C CA . GLU A 1 81 ? -6.480 4.022 16.761 1.00 96.12 81 GLU A CA 1
ATOM 624 C C . GLU A 1 81 ? -5.501 2.963 16.232 1.00 96.12 81 GLU A C 1
ATOM 626 O O . GLU A 1 81 ? -4.656 3.286 15.399 1.00 96.12 81 GLU A O 1
ATOM 631 N N . GLU A 1 82 ? -5.677 1.691 16.597 1.00 96.75 82 GLU A N 1
ATOM 632 C CA . GLU A 1 82 ? -4.839 0.593 16.099 1.00 96.75 82 GLU A CA 1
ATOM 633 C C . GLU A 1 82 ? -4.931 0.438 14.572 1.00 96.75 82 GLU A C 1
ATOM 635 O O . GLU A 1 82 ? -3.911 0.323 13.885 1.00 96.75 82 GLU A O 1
ATOM 640 N N . VAL A 1 83 ? -6.147 0.491 14.016 1.00 96.62 83 VAL A N 1
ATOM 641 C CA . VAL A 1 83 ? -6.371 0.465 12.563 1.00 96.62 83 VAL A CA 1
ATOM 642 C C . VAL A 1 83 ? -5.640 1.622 11.888 1.00 96.62 83 VAL A C 1
ATOM 644 O O . VAL A 1 83 ? -4.995 1.423 10.854 1.00 96.62 83 VAL A O 1
ATOM 647 N N . ARG A 1 84 ? -5.707 2.829 12.462 1.00 95.12 84 ARG A N 1
ATOM 648 C CA . ARG A 1 84 ? -5.004 4.005 11.936 1.00 95.12 84 ARG A CA 1
ATOM 649 C C . ARG A 1 84 ? -3.492 3.809 11.957 1.00 95.12 84 ARG A C 1
ATOM 651 O O . ARG A 1 84 ? -2.845 4.110 10.955 1.00 95.12 84 ARG A O 1
ATOM 658 N N . ASP A 1 85 ? -2.938 3.314 13.053 1.00 95.50 85 ASP A N 1
ATOM 659 C CA . ASP A 1 85 ? -1.494 3.138 13.201 1.00 95.50 85 ASP A CA 1
ATOM 660 C C . ASP A 1 85 ? -0.951 2.098 12.220 1.00 95.50 85 ASP A C 1
ATOM 662 O O . ASP A 1 85 ? 0.009 2.377 11.498 1.00 95.50 85 ASP A O 1
ATOM 666 N N . LYS A 1 86 ? -1.620 0.946 12.097 1.00 96.38 86 LYS A N 1
ATOM 667 C CA . LYS A 1 86 ? -1.256 -0.089 11.117 1.00 96.38 86 LYS A CA 1
ATOM 668 C C . LYS A 1 86 ? -1.394 0.405 9.676 1.00 96.38 86 LYS A C 1
ATOM 670 O O . LYS A 1 86 ? -0.503 0.167 8.865 1.00 96.38 86 LYS A O 1
ATOM 675 N N . SER A 1 87 ? -2.459 1.150 9.367 1.00 95.50 87 SER A N 1
ATOM 676 C CA . SER A 1 87 ? -2.647 1.748 8.036 1.00 95.50 87 SER A CA 1
ATOM 677 C C . SER A 1 87 ? -1.532 2.743 7.703 1.00 95.50 87 SER A C 1
ATOM 679 O O . SER A 1 87 ? -1.010 2.738 6.591 1.00 95.50 87 SER A O 1
ATOM 681 N N . ASN A 1 88 ? -1.146 3.592 8.662 1.00 95.19 88 ASN A N 1
ATOM 682 C CA . ASN A 1 88 ? -0.066 4.561 8.476 1.00 95.19 88 ASN A CA 1
ATOM 683 C C . ASN A 1 88 ? 1.283 3.866 8.282 1.00 95.19 88 ASN A C 1
ATOM 685 O O . ASN A 1 88 ? 2.037 4.265 7.400 1.00 95.19 88 ASN A O 1
ATOM 689 N N . ALA A 1 89 ? 1.577 2.826 9.068 1.00 95.56 89 ALA A N 1
ATOM 690 C CA . ALA A 1 89 ? 2.798 2.039 8.914 1.00 95.56 89 ALA A CA 1
ATOM 691 C C . ALA A 1 89 ? 2.886 1.412 7.513 1.00 95.56 89 ALA A C 1
ATOM 693 O O . ALA A 1 89 ? 3.901 1.569 6.839 1.00 95.56 89 ALA A O 1
ATOM 694 N N . LEU A 1 90 ? 1.794 0.802 7.040 1.00 96.00 90 LEU A N 1
ATOM 695 C CA . LEU A 1 90 ? 1.707 0.232 5.695 1.00 96.00 90 LEU A CA 1
ATOM 696 C C . LEU A 1 90 ? 1.921 1.295 4.604 1.00 96.00 90 LEU A C 1
ATOM 698 O O . LEU A 1 90 ? 2.734 1.102 3.703 1.00 96.00 90 LEU A O 1
ATOM 702 N N . VAL A 1 91 ? 1.220 2.432 4.677 1.00 94.81 91 VAL A N 1
ATOM 703 C CA . VAL A 1 91 ? 1.354 3.512 3.683 1.00 94.81 91 VAL A CA 1
ATOM 704 C C . VAL A 1 91 ? 2.769 4.095 3.675 1.00 94.81 91 VAL A C 1
ATOM 706 O O . VAL A 1 91 ? 3.296 4.385 2.600 1.00 94.81 91 VAL A O 1
ATOM 709 N N . ASN A 1 92 ? 3.394 4.245 4.844 1.00 95.56 92 ASN A N 1
ATOM 710 C CA . ASN A 1 92 ? 4.768 4.727 4.953 1.00 95.56 92 ASN A CA 1
ATOM 711 C C . ASN A 1 92 ? 5.753 3.745 4.315 1.00 95.56 92 ASN A C 1
ATOM 713 O O . ASN A 1 92 ? 6.554 4.171 3.490 1.00 95.56 92 ASN A O 1
ATOM 717 N N . TYR A 1 93 ? 5.635 2.449 4.611 1.00 95.81 93 TYR A N 1
ATOM 718 C CA . TYR A 1 93 ? 6.484 1.409 4.026 1.00 95.81 93 TYR A CA 1
ATOM 719 C C . TYR A 1 93 ? 6.379 1.371 2.489 1.00 95.81 93 TYR A C 1
ATOM 721 O O . TYR A 1 93 ? 7.383 1.425 1.779 1.00 95.81 93 TYR A O 1
ATOM 729 N N . LEU A 1 94 ? 5.158 1.413 1.939 1.00 95.88 94 LEU A N 1
ATOM 730 C CA . LEU A 1 94 ? 4.957 1.526 0.485 1.00 95.88 94 LEU A CA 1
ATOM 731 C C . LEU A 1 94 ? 5.525 2.840 -0.081 1.00 95.88 94 LEU A C 1
ATOM 733 O O . LEU A 1 94 ? 6.014 2.888 -1.213 1.00 95.88 94 LEU A O 1
ATOM 737 N N . GLY A 1 95 ? 5.451 3.920 0.699 1.00 95.56 95 GLY A N 1
ATOM 738 C CA . GLY A 1 95 ? 6.040 5.213 0.375 1.00 95.56 95 GLY A CA 1
ATOM 739 C C . GLY A 1 95 ? 7.565 5.165 0.290 1.00 95.56 95 GLY A C 1
ATOM 740 O O . GLY A 1 95 ? 8.127 5.740 -0.640 1.00 95.56 95 GLY A O 1
ATOM 741 N N . GLU A 1 96 ? 8.223 4.458 1.206 1.00 95.81 96 GLU A N 1
ATOM 742 C CA . GLU A 1 96 ? 9.675 4.251 1.214 1.00 95.81 96 GLU A CA 1
ATOM 743 C C . GLU A 1 96 ? 10.126 3.491 -0.031 1.00 95.81 96 GLU A C 1
ATOM 745 O O . GLU A 1 96 ? 10.979 3.983 -0.763 1.00 95.81 96 GLU A O 1
ATOM 750 N N . ILE A 1 97 ? 9.466 2.380 -0.361 1.00 95.19 97 ILE A N 1
ATOM 751 C CA . ILE A 1 97 ? 9.745 1.604 -1.579 1.00 95.19 97 ILE A CA 1
ATOM 752 C C . ILE A 1 97 ? 9.583 2.456 -2.839 1.00 95.19 97 ILE A C 1
ATOM 754 O O . ILE A 1 97 ? 10.451 2.474 -3.717 1.00 95.19 97 ILE A O 1
ATOM 758 N N . LYS A 1 98 ? 8.492 3.225 -2.920 1.00 94.38 98 LYS A N 1
ATOM 759 C CA . LYS A 1 98 ? 8.262 4.161 -4.025 1.00 94.38 98 LYS A CA 1
ATOM 760 C C . LYS A 1 98 ? 9.382 5.199 -4.118 1.00 94.38 98 LYS A C 1
ATOM 762 O O . LYS A 1 98 ? 9.839 5.492 -5.222 1.00 94.38 98 LYS A O 1
ATOM 767 N N . ASN A 1 99 ? 9.815 5.761 -2.990 1.00 94.94 99 ASN A N 1
ATOM 768 C CA . ASN A 1 99 ? 10.881 6.759 -2.955 1.00 94.94 99 ASN A CA 1
ATOM 769 C C . ASN A 1 99 ? 12.220 6.163 -3.398 1.00 94.94 99 ASN A C 1
ATOM 771 O O . ASN A 1 99 ? 12.852 6.751 -4.272 1.00 94.94 99 ASN A O 1
ATOM 775 N N . THR A 1 100 ? 12.589 4.978 -2.906 1.00 95.00 100 THR A N 1
ATOM 776 C CA . THR A 1 100 ? 13.791 4.246 -3.333 1.00 95.00 100 THR A CA 1
ATOM 777 C C . THR A 1 100 ? 13.799 4.051 -4.846 1.00 95.00 100 THR A C 1
ATOM 779 O O . THR A 1 100 ? 14.746 4.447 -5.524 1.00 95.00 100 THR A O 1
ATOM 782 N N . ILE A 1 101 ? 12.696 3.553 -5.417 1.00 94.38 101 ILE A N 1
ATOM 783 C CA . ILE A 1 101 ? 12.564 3.385 -6.870 1.00 94.38 101 ILE A CA 1
ATOM 784 C C . ILE A 1 101 ? 12.711 4.726 -7.602 1.00 94.38 101 ILE A C 1
ATOM 786 O O . ILE A 1 101 ? 13.386 4.808 -8.629 1.00 94.38 101 ILE A O 1
ATOM 790 N N . VAL A 1 102 ? 12.083 5.798 -7.118 1.00 94.12 102 VAL A N 1
ATOM 791 C CA . VAL A 1 102 ? 12.181 7.118 -7.758 1.00 94.12 102 VAL A CA 1
ATOM 792 C C . VAL A 1 102 ? 13.614 7.643 -7.722 1.00 94.12 102 VAL A C 1
ATOM 794 O O . VAL A 1 102 ? 14.092 8.137 -8.744 1.00 94.12 102 VAL A O 1
ATOM 797 N N . GLU A 1 103 ? 14.298 7.545 -6.587 1.00 95.25 103 GLU A N 1
ATOM 798 C CA . GLU A 1 103 ? 15.667 8.029 -6.405 1.00 95.25 103 GLU A CA 1
ATOM 799 C C . GLU A 1 103 ? 16.655 7.269 -7.293 1.00 95.25 103 GLU A C 1
ATOM 801 O O . GLU A 1 103 ? 17.346 7.886 -8.111 1.00 95.25 103 GLU A O 1
ATOM 806 N N . GLU A 1 104 ? 16.626 5.940 -7.240 1.00 94.69 104 GLU A N 1
ATOM 807 C CA . GLU A 1 104 ? 17.537 5.052 -7.971 1.00 94.69 104 GLU A CA 1
ATOM 808 C C . GLU A 1 104 ? 17.325 5.090 -9.490 1.00 94.69 104 GLU A C 1
ATOM 810 O O . GLU A 1 104 ? 18.230 4.831 -10.286 1.00 94.69 104 GLU A O 1
ATOM 815 N N . THR A 1 105 ? 16.139 5.509 -9.934 1.00 93.31 105 THR A N 1
ATOM 816 C CA . THR A 1 105 ? 15.840 5.683 -11.359 1.00 93.31 105 THR A CA 1
ATOM 817 C C . THR A 1 105 ? 16.096 7.112 -11.872 1.00 93.31 105 THR A C 1
ATOM 819 O O . THR A 1 105 ? 15.815 7.418 -13.034 1.00 93.31 105 THR A O 1
ATOM 822 N N . GLY A 1 106 ? 16.696 7.994 -11.063 1.00 92.12 106 GLY A N 1
ATOM 823 C CA . GLY A 1 106 ? 17.157 9.333 -11.472 1.00 92.12 106 GLY A CA 1
ATOM 824 C C . GLY A 1 106 ? 16.423 10.507 -10.812 1.00 92.12 106 GLY A C 1
ATOM 825 O O . GLY A 1 106 ? 16.643 11.676 -11.173 1.00 92.12 106 GLY A O 1
ATOM 826 N N . GLY A 1 107 ? 15.553 10.216 -9.850 1.00 93.25 107 GLY A N 1
ATOM 827 C CA . GLY A 1 107 ? 14.869 11.176 -8.995 1.00 93.25 107 GLY A CA 1
ATOM 828 C C . GLY A 1 107 ? 13.757 11.969 -9.681 1.00 93.25 107 GLY A C 1
ATOM 829 O O . GLY A 1 107 ? 13.337 11.703 -10.812 1.00 93.25 107 GLY A O 1
ATOM 830 N N . SER A 1 108 ? 13.294 13.001 -8.978 1.00 89.19 108 SER A N 1
ATOM 831 C CA . SER A 1 108 ? 12.275 13.937 -9.460 1.00 89.19 108 SER A CA 1
ATOM 832 C C . SER A 1 108 ? 12.846 14.974 -10.438 1.00 89.19 108 SER A C 1
ATOM 834 O O . SER A 1 108 ? 14.024 15.347 -10.378 1.00 89.19 108 SER A O 1
ATOM 836 N N . ASP A 1 109 ? 12.002 15.467 -11.344 1.00 85.50 109 ASP A N 1
ATOM 837 C CA . ASP A 1 109 ? 12.280 16.626 -12.201 1.00 85.50 109 ASP A CA 1
ATOM 838 C C . ASP A 1 109 ? 11.900 17.977 -11.556 1.00 85.50 109 ASP A C 1
ATOM 840 O O . ASP A 1 109 ? 12.080 19.030 -12.172 1.00 85.50 109 ASP A O 1
ATOM 844 N N . GLY A 1 110 ? 11.377 17.952 -10.322 1.00 80.25 110 GLY A N 1
ATOM 845 C CA . GLY A 1 110 ? 10.953 19.136 -9.567 1.00 80.25 110 GLY A CA 1
ATOM 846 C C . GLY A 1 110 ? 9.623 19.74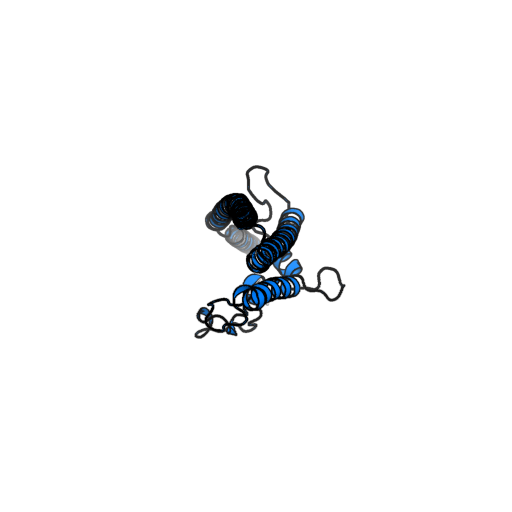8 -10.023 1.00 80.25 110 GLY A C 1
ATOM 847 O O . GLY A 1 110 ? 9.194 20.755 -9.467 1.00 80.25 110 GLY A O 1
ATOM 848 N N . LYS A 1 111 ? 8.953 19.159 -11.021 1.00 77.31 111 LYS A N 1
ATOM 849 C CA . LYS A 1 111 ? 7.656 19.596 -11.572 1.00 77.31 111 LYS A CA 1
ATOM 850 C C . LYS A 1 111 ? 6.571 18.529 -11.402 1.00 77.31 111 LYS A C 1
ATOM 852 O O . LYS A 1 111 ? 5.567 18.541 -12.111 1.00 77.31 111 LYS A O 1
ATOM 857 N N . GLY A 1 112 ? 6.790 17.596 -10.476 1.00 73.69 112 GLY A N 1
ATOM 858 C CA . GLY A 1 112 ? 5.921 16.444 -10.253 1.00 73.69 112 GLY A CA 1
ATOM 859 C C . GLY A 1 112 ? 6.147 15.299 -11.243 1.00 73.69 112 GLY A C 1
ATOM 860 O O . GLY A 1 112 ? 5.324 14.388 -11.283 1.00 73.69 112 GLY A O 1
ATOM 861 N N . GLY A 1 113 ? 7.217 15.339 -12.042 1.00 83.25 113 GLY A N 1
ATOM 862 C CA . GLY A 1 113 ? 7.656 14.241 -12.891 1.00 83.25 113 GLY A CA 1
ATOM 863 C C . GLY A 1 113 ? 8.763 13.408 -12.259 1.00 83.25 113 GLY A C 1
ATOM 864 O O . GLY A 1 113 ? 9.576 13.888 -11.471 1.00 83.25 113 GLY A O 1
ATOM 865 N N . ILE A 1 114 ? 8.790 12.134 -12.634 1.00 89.50 114 ILE A N 1
ATOM 866 C CA . ILE A 1 114 ? 9.834 11.172 -12.271 1.00 89.50 114 ILE A CA 1
ATOM 867 C C . ILE A 1 114 ? 10.746 11.057 -13.486 1.00 89.50 114 ILE A C 1
ATOM 869 O O . ILE A 1 114 ? 10.242 10.808 -14.577 1.00 89.50 114 ILE A O 1
ATOM 873 N N . LYS A 1 115 ? 12.065 11.243 -13.351 1.00 90.31 115 LYS A N 1
ATOM 874 C CA . LYS A 1 115 ? 12.990 11.134 -14.500 1.00 90.31 115 LYS A CA 1
ATOM 875 C C . LYS A 1 115 ? 13.082 9.697 -15.010 1.00 90.31 115 LYS A C 1
ATOM 877 O O . LYS A 1 115 ? 13.108 9.465 -16.217 1.00 90.31 115 LYS A O 1
ATOM 882 N N . GLY A 1 116 ? 13.053 8.755 -14.076 1.00 89.31 116 GLY A N 1
ATOM 883 C CA . GLY A 1 116 ? 13.158 7.320 -14.288 1.00 89.31 116 GLY A CA 1
ATOM 884 C C . GLY A 1 116 ? 11.879 6.582 -14.649 1.00 89.31 116 GLY A C 1
ATOM 885 O O . GLY A 1 116 ? 11.874 5.361 -14.616 1.00 89.31 116 GLY A O 1
ATOM 886 N N . TYR A 1 117 ? 10.803 7.274 -15.031 1.00 88.00 117 TYR A N 1
ATOM 887 C CA . TYR A 1 117 ? 9.478 6.680 -15.290 1.00 88.00 117 TYR A CA 1
ATOM 888 C C . TYR A 1 117 ? 9.428 5.601 -16.395 1.00 88.00 117 TYR A C 1
ATOM 890 O O . TYR A 1 117 ? 8.376 5.019 -16.646 1.00 88.00 117 TYR A O 1
ATOM 898 N N . LYS A 1 118 ? 10.543 5.374 -17.098 1.00 87.62 118 LYS A N 1
ATOM 899 C CA . LYS A 1 118 ? 10.729 4.327 -18.113 1.00 87.62 118 LYS A CA 1
ATOM 900 C C . LYS A 1 118 ? 11.619 3.171 -17.645 1.00 87.62 118 LYS A C 1
ATOM 902 O O . LYS A 1 118 ? 11.818 2.232 -18.407 1.00 87.62 118 LYS A O 1
ATOM 907 N N . ASN A 1 119 ? 12.215 3.261 -16.458 1.00 89.25 119 ASN A N 1
ATOM 908 C CA . ASN A 1 119 ? 13.192 2.295 -15.972 1.00 89.25 119 ASN A CA 1
ATOM 909 C C . ASN A 1 119 ? 12.489 1.101 -15.315 1.00 89.25 119 ASN A C 1
ATOM 911 O O . ASN A 1 119 ? 12.411 0.996 -14.095 1.00 89.25 119 ASN A O 1
ATOM 915 N N . THR A 1 120 ? 11.960 0.212 -16.150 1.00 89.31 120 THR A N 1
ATOM 916 C CA . THR A 1 120 ? 11.313 -1.024 -15.696 1.00 89.31 120 THR A CA 1
ATOM 917 C C . THR A 1 120 ? 12.318 -2.070 -15.221 1.00 89.31 120 THR A C 1
ATOM 919 O O . THR A 1 120 ? 11.958 -2.911 -14.410 1.00 89.31 120 THR A O 1
ATOM 922 N N . ASP A 1 121 ? 13.570 -2.018 -15.689 1.00 91.38 121 ASP A N 1
ATOM 923 C CA . ASP A 1 121 ? 14.607 -2.987 -15.308 1.00 91.38 121 ASP A CA 1
ATOM 924 C C . ASP A 1 121 ? 14.997 -2.862 -13.836 1.00 91.38 121 ASP A C 1
ATOM 926 O O . ASP A 1 121 ? 15.067 -3.865 -13.126 1.00 91.38 121 ASP A O 1
ATOM 930 N N . TYR A 1 122 ? 15.168 -1.628 -13.351 1.00 92.50 122 TYR A N 1
ATOM 931 C CA . TYR A 1 122 ? 15.416 -1.401 -11.931 1.00 92.50 122 TYR A CA 1
ATOM 932 C C . TYR A 1 122 ? 14.256 -1.924 -11.077 1.00 92.50 122 TYR A C 1
ATOM 934 O O . TYR A 1 122 ? 14.492 -2.672 -10.134 1.00 92.50 122 TYR A O 1
ATOM 942 N N . VAL A 1 123 ? 13.011 -1.590 -11.440 1.00 93.12 123 VAL A N 1
ATOM 943 C CA . VAL A 1 123 ? 11.815 -2.047 -10.710 1.00 93.12 123 VAL A CA 1
ATOM 944 C C . VAL A 1 123 ? 11.735 -3.569 -10.697 1.00 93.12 123 VAL A C 1
ATOM 946 O O . VAL A 1 123 ? 11.544 -4.156 -9.638 1.00 93.12 123 VAL A O 1
ATOM 949 N N . TYR A 1 124 ? 11.941 -4.213 -11.848 1.00 94.00 124 TYR A N 1
ATOM 950 C CA . TYR A 1 124 ? 11.954 -5.668 -11.943 1.00 94.00 124 TYR A CA 1
ATOM 951 C C . TYR A 1 124 ? 12.977 -6.268 -10.976 1.00 94.00 124 TYR A C 1
ATOM 953 O O . TYR A 1 124 ? 12.626 -7.130 -10.174 1.00 94.00 124 TYR A O 1
ATOM 961 N N . ARG A 1 125 ? 14.228 -5.794 -11.017 1.00 93.31 125 ARG A N 1
ATOM 962 C CA . ARG A 1 125 ? 15.302 -6.314 -10.162 1.00 93.31 125 ARG A CA 1
ATOM 963 C C . ARG A 1 125 ? 15.027 -6.072 -8.683 1.00 93.31 125 ARG A C 1
ATOM 965 O O . ARG A 1 125 ? 15.178 -6.999 -7.903 1.00 93.31 125 ARG A O 1
ATOM 972 N N . TYR A 1 126 ? 14.610 -4.864 -8.321 1.00 94.81 126 TYR A N 1
ATOM 973 C CA . TYR A 1 126 ? 14.345 -4.481 -6.936 1.00 94.81 126 TYR A CA 1
ATOM 974 C C . TYR A 1 126 ? 13.183 -5.269 -6.322 1.00 94.81 126 TYR A C 1
ATOM 976 O O . TYR A 1 126 ? 13.209 -5.582 -5.138 1.00 94.81 126 TYR A O 1
ATOM 984 N N . MET A 1 127 ? 12.176 -5.614 -7.130 1.00 95.44 127 MET A N 1
ATOM 985 C CA . MET A 1 127 ? 10.965 -6.273 -6.649 1.00 95.44 127 MET A CA 1
ATOM 986 C C . MET A 1 127 ? 10.976 -7.794 -6.782 1.00 95.44 127 MET A C 1
ATOM 988 O O . MET A 1 127 ? 10.258 -8.434 -6.025 1.00 95.44 127 MET A O 1
ATOM 992 N N . ASN A 1 128 ? 11.727 -8.377 -7.727 1.00 93.69 128 ASN A N 1
ATOM 993 C CA . ASN A 1 128 ? 11.683 -9.817 -8.045 1.00 93.69 128 ASN A CA 1
ATOM 994 C C . ASN A 1 128 ? 12.927 -10.607 -7.655 1.00 93.69 128 ASN A C 1
ATOM 996 O O . ASN A 1 128 ? 12.908 -11.837 -7.722 1.00 93.69 128 ASN A O 1
ATOM 1000 N N . VAL A 1 129 ? 14.014 -9.922 -7.329 1.00 91.88 129 VAL A N 1
ATOM 1001 C CA . VAL A 1 129 ? 15.282 -10.548 -6.970 1.00 91.88 129 VAL A CA 1
ATOM 1002 C C . VAL A 1 129 ? 15.602 -10.147 -5.540 1.00 91.88 129 VAL A C 1
ATOM 1004 O O . VAL A 1 129 ? 15.238 -9.054 -5.115 1.00 91.88 129 VAL A O 1
ATOM 1007 N N . ASP A 1 130 ? 16.280 -11.037 -4.823 1.00 90.69 130 ASP A N 1
ATOM 1008 C CA . ASP A 1 130 ? 16.958 -10.694 -3.578 1.00 90.69 130 ASP A CA 1
ATOM 1009 C C . ASP A 1 130 ? 18.030 -9.644 -3.900 1.00 90.69 130 ASP A C 1
ATOM 1011 O O . ASP A 1 130 ? 19.087 -9.945 -4.464 1.00 90.69 130 ASP A O 1
ATOM 1015 N N . PHE A 1 131 ? 17.658 -8.381 -3.707 1.00 84.19 131 PHE A N 1
ATOM 1016 C CA . PHE A 1 131 ? 18.434 -7.237 -4.167 1.00 84.19 131 PHE A CA 1
ATOM 1017 C C . PHE A 1 131 ? 19.611 -6.951 -3.230 1.00 84.19 131 PHE A C 1
ATOM 1019 O O . PHE A 1 131 ? 20.657 -6.498 -3.703 1.00 84.19 131 PHE A O 1
ATOM 1026 N N . ASP A 1 132 ? 19.440 -7.258 -1.941 1.00 86.19 132 ASP A N 1
ATOM 1027 C CA . ASP A 1 132 ? 20.375 -6.953 -0.858 1.00 86.19 132 ASP A CA 1
ATOM 1028 C C . ASP A 1 132 ? 21.183 -8.183 -0.379 1.00 86.19 132 ASP A C 1
ATOM 1030 O O . ASP A 1 132 ? 22.086 -8.030 0.446 1.00 86.19 132 ASP A O 1
ATOM 1034 N N . ASP A 1 133 ? 20.940 -9.370 -0.958 1.00 89.00 133 ASP A N 1
ATOM 1035 C CA . ASP A 1 133 ? 21.585 -10.660 -0.632 1.00 89.00 133 ASP A CA 1
ATOM 1036 C C . ASP A 1 133 ? 21.339 -11.089 0.828 1.00 89.00 133 ASP A C 1
ATOM 1038 O O . ASP A 1 133 ? 22.201 -11.674 1.493 1.00 89.00 133 ASP A O 1
ATOM 1042 N N . ASP A 1 134 ? 20.155 -10.762 1.352 1.00 90.19 134 ASP A N 1
ATOM 1043 C CA . ASP A 1 134 ? 19.719 -11.050 2.723 1.00 90.19 134 ASP A CA 1
ATOM 1044 C C . ASP A 1 134 ? 18.661 -12.167 2.802 1.00 90.19 134 ASP A C 1
ATOM 1046 O O . ASP A 1 134 ? 18.236 -12.564 3.893 1.00 90.19 134 ASP A O 1
ATOM 1050 N N . GLY A 1 135 ? 18.283 -12.733 1.655 1.00 91.25 135 GLY A N 1
ATOM 1051 C CA . GLY A 1 135 ? 17.242 -13.741 1.515 1.00 91.25 135 GLY A CA 1
ATOM 1052 C C . GLY A 1 135 ? 15.828 -13.166 1.418 1.00 91.25 135 GLY A C 1
ATOM 1053 O O . GLY A 1 135 ? 14.877 -13.954 1.406 1.00 91.25 135 GLY A O 1
ATOM 1054 N N . ILE A 1 136 ? 15.665 -11.839 1.359 1.00 90.56 136 ILE A N 1
ATOM 1055 C CA . ILE A 1 136 ? 14.371 -11.156 1.298 1.00 90.56 136 ILE A CA 1
ATOM 1056 C C . ILE A 1 136 ? 14.136 -10.628 -0.117 1.00 90.56 136 ILE A C 1
ATOM 1058 O O . ILE A 1 136 ? 14.985 -10.011 -0.753 1.00 90.56 136 ILE A O 1
ATOM 1062 N N . ILE A 1 137 ? 12.931 -10.870 -0.632 1.00 94.75 137 ILE A N 1
ATOM 1063 C CA . ILE A 1 137 ? 12.488 -10.307 -1.906 1.00 94.75 137 ILE A CA 1
ATOM 1064 C C . ILE A 1 137 ? 11.409 -9.274 -1.602 1.00 94.75 137 ILE A C 1
ATOM 1066 O O . ILE A 1 137 ? 10.328 -9.632 -1.136 1.00 94.75 137 ILE A O 1
ATOM 1070 N N . ASN A 1 138 ? 11.671 -8.003 -1.920 1.00 95.00 138 ASN A N 1
ATOM 1071 C CA . ASN A 1 138 ? 10.771 -6.885 -1.599 1.00 95.00 138 ASN A CA 1
ATOM 1072 C C . ASN A 1 138 ? 9.333 -7.103 -2.098 1.00 95.00 138 ASN A C 1
ATOM 1074 O O . ASN A 1 138 ? 8.370 -6.720 -1.442 1.00 95.00 138 ASN A O 1
ATOM 1078 N N . GLY A 1 139 ? 9.155 -7.728 -3.266 1.00 95.50 139 GLY A N 1
ATOM 1079 C CA . GLY A 1 139 ? 7.823 -8.038 -3.784 1.00 95.50 139 GLY A CA 1
ATOM 1080 C C . GLY A 1 139 ? 7.056 -9.080 -2.970 1.00 95.50 139 GLY A C 1
ATOM 1081 O O . GLY A 1 139 ? 5.835 -8.964 -2.861 1.00 95.50 139 GLY A O 1
ATOM 1082 N N . ASP A 1 140 ? 7.757 -10.047 -2.376 1.00 95.38 140 ASP A N 1
ATOM 1083 C CA . ASP A 1 140 ? 7.156 -11.035 -1.475 1.00 95.38 140 ASP A CA 1
ATOM 1084 C C . ASP A 1 140 ? 6.860 -10.385 -0.114 1.00 95.38 140 ASP A C 1
ATOM 1086 O O . ASP A 1 140 ? 5.789 -10.591 0.452 1.00 95.38 140 ASP A O 1
ATOM 1090 N N . GLU A 1 141 ? 7.762 -9.530 0.379 1.00 95.19 141 GLU A N 1
ATOM 1091 C CA . GLU A 1 141 ? 7.572 -8.793 1.634 1.00 95.19 141 GLU A CA 1
ATOM 1092 C C . GLU A 1 141 ? 6.359 -7.851 1.567 1.00 95.19 141 GLU A C 1
ATOM 1094 O O . GLU A 1 141 ? 5.488 -7.894 2.439 1.00 95.19 141 GLU A O 1
ATOM 1099 N N . ILE A 1 142 ? 6.223 -7.068 0.488 1.00 96.31 142 ILE A N 1
ATOM 1100 C CA . ILE A 1 142 ? 5.037 -6.229 0.265 1.00 96.31 142 ILE A CA 1
ATOM 1101 C C . ILE A 1 142 ? 3.763 -7.077 0.239 1.00 96.31 142 ILE A C 1
ATOM 1103 O O . ILE A 1 142 ? 2.751 -6.669 0.814 1.00 96.31 142 ILE A O 1
ATOM 1107 N N . GLN A 1 143 ? 3.787 -8.236 -0.429 1.00 97.00 143 GLN A N 1
ATOM 1108 C CA . GLN A 1 143 ? 2.623 -9.118 -0.486 1.00 97.00 143 GLN A CA 1
ATOM 1109 C C . GLN A 1 143 ? 2.199 -9.564 0.915 1.00 97.00 143 GLN A C 1
ATOM 1111 O O . GLN A 1 143 ? 1.013 -9.498 1.244 1.00 97.00 143 GLN A O 1
ATOM 1116 N N . VAL A 1 144 ? 3.165 -9.979 1.739 1.00 96.75 144 VAL A N 1
ATOM 1117 C CA . VAL A 1 144 ? 2.923 -10.385 3.126 1.00 96.75 144 VAL A CA 1
ATOM 1118 C C . VAL A 1 144 ? 2.305 -9.236 3.914 1.00 96.75 144 VAL A C 1
ATOM 1120 O O . VAL A 1 144 ? 1.204 -9.396 4.432 1.00 96.75 144 VAL A O 1
ATOM 1123 N N . ILE A 1 145 ? 2.933 -8.059 3.934 1.00 96.88 145 ILE A N 1
ATOM 1124 C CA . ILE A 1 145 ? 2.471 -6.925 4.751 1.00 96.88 145 ILE A CA 1
ATOM 1125 C C . ILE A 1 145 ? 1.065 -6.459 4.323 1.00 96.88 145 ILE A C 1
ATOM 1127 O O . ILE A 1 145 ? 0.222 -6.132 5.164 1.00 96.88 145 ILE A O 1
ATOM 1131 N N . LEU A 1 146 ? 0.769 -6.456 3.019 1.00 97.75 146 LEU A N 1
ATOM 1132 C CA . LEU A 1 146 ? -0.557 -6.106 2.497 1.00 97.75 146 LEU A CA 1
ATOM 1133 C C . LEU A 1 146 ? -1.639 -7.108 2.925 1.00 97.75 146 LEU A C 1
ATOM 1135 O O . LEU A 1 146 ? -2.739 -6.710 3.327 1.00 97.75 146 LEU A O 1
ATOM 1139 N N . ASN A 1 147 ? -1.346 -8.404 2.848 1.00 97.56 147 ASN A N 1
ATOM 1140 C CA . ASN A 1 147 ? -2.311 -9.443 3.203 1.00 97.56 147 ASN A CA 1
ATOM 1141 C C . ASN A 1 147 ? -2.460 -9.581 4.723 1.00 97.56 147 ASN A C 1
ATOM 1143 O O . ASN A 1 147 ? -3.574 -9.766 5.201 1.00 97.56 147 ASN A O 1
ATOM 1147 N N . GLU A 1 148 ? -1.398 -9.362 5.500 1.00 97.38 148 GLU A N 1
ATOM 1148 C CA . GLU A 1 148 ? -1.472 -9.259 6.962 1.00 97.38 148 GLU A CA 1
ATOM 1149 C C . GLU A 1 148 ? -2.377 -8.109 7.407 1.00 97.38 148 GLU A C 1
ATOM 1151 O O . GLU A 1 148 ? -3.185 -8.272 8.321 1.00 97.38 148 GLU A O 1
ATOM 1156 N N . PHE A 1 149 ? -2.300 -6.953 6.740 1.00 97.62 149 PHE A N 1
ATOM 1157 C CA . PHE A 1 149 ? -3.219 -5.852 7.017 1.00 97.62 149 PHE A CA 1
ATOM 1158 C C . PHE A 1 149 ? -4.671 -6.225 6.679 1.00 97.62 149 PHE A C 1
ATOM 1160 O O . PHE A 1 149 ? -5.582 -5.930 7.451 1.00 97.62 149 PHE A O 1
ATOM 1167 N N . SER A 1 150 ? -4.888 -6.916 5.558 1.00 96.50 150 SER A N 1
ATOM 1168 C CA . SER A 1 150 ? -6.216 -7.398 5.144 1.00 96.50 150 SER A CA 1
ATOM 1169 C C . SER A 1 150 ? -6.802 -8.374 6.172 1.00 96.50 150 SER A C 1
ATOM 1171 O O . SER A 1 150 ? -7.945 -8.208 6.601 1.00 96.50 150 SER A O 1
ATOM 1173 N N . ALA A 1 151 ? -5.994 -9.333 6.629 1.00 96.44 151 ALA A N 1
ATOM 1174 C CA . ALA A 1 151 ? -6.351 -10.296 7.665 1.00 96.44 151 ALA A CA 1
ATOM 1175 C C . ALA A 1 151 ? -6.646 -9.610 9.005 1.00 96.44 151 ALA A C 1
ATOM 1177 O O . ALA A 1 151 ? -7.663 -9.886 9.633 1.00 96.44 151 ALA A O 1
ATOM 1178 N N . PHE A 1 152 ? -5.824 -8.635 9.407 1.00 96.88 152 PHE A N 1
ATOM 1179 C CA . PHE A 1 152 ? -6.075 -7.841 10.608 1.00 96.88 152 PHE A CA 1
ATOM 1180 C C . PHE A 1 152 ? -7.447 -7.152 10.568 1.00 96.88 152 PHE A C 1
ATOM 1182 O O . PHE A 1 152 ? -8.175 -7.186 11.562 1.00 96.88 152 PHE A O 1
ATOM 1189 N N . ILE A 1 153 ? -7.822 -6.549 9.435 1.00 96.69 153 ILE A N 1
ATOM 1190 C CA . ILE A 1 153 ? -9.137 -5.918 9.260 1.00 96.69 153 ILE A CA 1
ATOM 1191 C C . ILE A 1 153 ? -10.261 -6.957 9.336 1.00 96.69 153 ILE A C 1
ATOM 1193 O O . ILE A 1 153 ? -11.252 -6.734 10.036 1.00 96.69 153 ILE A O 1
ATOM 1197 N N . GLN A 1 154 ? -10.099 -8.090 8.655 1.00 95.88 154 GLN A N 1
ATOM 1198 C CA . GLN A 1 154 ? -11.058 -9.191 8.671 1.00 95.88 154 GLN A CA 1
ATOM 1199 C C . GLN A 1 154 ? -11.315 -9.713 10.093 1.00 95.88 154 GLN A C 1
ATOM 1201 O O . GLN A 1 154 ? -12.465 -9.867 10.508 1.00 95.88 154 GLN A O 1
ATOM 1206 N N . ASP A 1 155 ? -10.257 -9.923 10.867 1.00 95.50 155 ASP A N 1
ATOM 1207 C CA . ASP A 1 155 ? -10.358 -10.493 12.207 1.00 95.50 155 ASP A CA 1
ATOM 1208 C C . ASP A 1 155 ? -10.841 -9.464 13.232 1.00 95.50 155 ASP A C 1
ATOM 1210 O O . ASP A 1 155 ? -11.716 -9.751 14.049 1.00 95.50 155 ASP A O 1
ATOM 1214 N N . SER A 1 156 ? -10.305 -8.244 13.184 1.00 94.25 156 SER A N 1
ATOM 1215 C CA . SER A 1 156 ? -10.498 -7.264 14.260 1.00 94.25 156 SER A CA 1
ATOM 1216 C C . SER A 1 156 ? -11.773 -6.444 14.090 1.00 94.25 156 SER A C 1
ATOM 1218 O O . SER A 1 156 ? -12.379 -6.042 15.080 1.00 94.25 156 SER A O 1
ATOM 1220 N N . ILE A 1 157 ? -12.196 -6.192 12.845 1.00 93.06 157 ILE A N 1
ATOM 1221 C CA . ILE A 1 157 ? -13.400 -5.403 12.544 1.00 93.06 157 ILE A CA 1
ATOM 1222 C C . ILE A 1 157 ? -14.585 -6.314 12.232 1.00 93.06 157 ILE A C 1
ATOM 1224 O O . ILE A 1 157 ? -15.691 -6.069 12.711 1.00 93.06 157 ILE A O 1
ATOM 1228 N N . PHE A 1 158 ? -14.360 -7.362 11.438 1.00 94.75 158 PHE A N 1
ATOM 1229 C CA . PHE A 1 158 ? -15.428 -8.244 10.966 1.00 94.75 158 PHE A CA 1
ATOM 1230 C C . PHE A 1 158 ? -15.524 -9.561 11.735 1.00 94.75 158 PHE A C 1
ATOM 1232 O O . PHE A 1 158 ? -16.398 -10.369 11.432 1.00 94.75 158 PHE A O 1
ATOM 1239 N N . LEU A 1 159 ? -14.681 -9.770 12.754 1.00 92.56 159 LEU A N 1
ATOM 1240 C CA . LEU A 1 159 ? -14.709 -10.957 13.615 1.00 92.56 159 LEU A CA 1
ATOM 1241 C C . LEU A 1 159 ? -14.616 -12.268 12.817 1.00 92.56 159 LEU A C 1
ATOM 1243 O O . LEU A 1 159 ? -15.200 -13.281 13.205 1.00 92.56 159 LEU A O 1
ATOM 1247 N N . GLY A 1 160 ? -13.912 -12.233 11.682 1.00 88.19 160 GLY A N 1
ATOM 1248 C CA . GLY A 1 160 ? -13.764 -13.373 10.785 1.00 88.19 160 GLY A CA 1
ATOM 1249 C C . GLY A 1 160 ? -14.984 -13.669 9.906 1.00 88.19 160 GLY A C 1
ATOM 1250 O O . GLY A 1 160 ? -15.022 -14.738 9.303 1.00 88.19 160 GLY A O 1
ATOM 1251 N N . ASP A 1 161 ? -15.972 -12.771 9.797 1.00 91.75 161 ASP A N 1
ATOM 1252 C CA . ASP A 1 161 ? -17.125 -12.963 8.903 1.00 91.75 161 ASP A CA 1
ATOM 1253 C C . ASP A 1 161 ? -16.686 -13.076 7.438 1.00 91.75 161 ASP A C 1
ATOM 1255 O O . ASP A 1 161 ? -16.349 -12.083 6.794 1.00 91.75 161 ASP A O 1
ATOM 1259 N N . GLU A 1 162 ? -16.723 -14.287 6.886 1.00 87.56 162 GLU A N 1
ATOM 1260 C CA . GLU A 1 162 ? -16.354 -14.584 5.496 1.00 87.56 162 GLU A CA 1
ATOM 1261 C C . GLU A 1 162 ? -17.196 -13.804 4.463 1.00 87.56 162 GLU A C 1
ATOM 1263 O O . GLU A 1 162 ? -16.807 -13.695 3.301 1.00 87.56 162 GLU A O 1
ATOM 1268 N N . ASN A 1 163 ? -18.330 -13.220 4.871 1.00 91.31 163 ASN A N 1
ATOM 1269 C CA . ASN A 1 163 ? -19.189 -12.393 4.020 1.00 91.31 163 ASN A CA 1
ATOM 1270 C C . ASN A 1 163 ? -18.925 -10.884 4.156 1.00 91.31 163 ASN A C 1
ATOM 1272 O O . ASN A 1 163 ? -19.644 -10.088 3.547 1.00 91.31 163 ASN A O 1
ATOM 1276 N N . SER A 1 164 ? -17.902 -10.474 4.914 1.00 90.06 164 SER A N 1
ATOM 1277 C CA . SER A 1 164 ? -17.506 -9.069 5.102 1.00 90.06 164 SER A CA 1
ATOM 1278 C C . SER A 1 164 ? -17.160 -8.348 3.793 1.00 90.06 164 SER A C 1
ATOM 1280 O O . SER A 1 164 ? -17.218 -7.119 3.715 1.00 90.06 164 SER A O 1
ATOM 1282 N N . GLY A 1 165 ? -16.770 -9.112 2.767 1.00 89.12 165 GLY A N 1
ATOM 1283 C CA . GLY A 1 165 ? -16.232 -8.598 1.512 1.00 89.12 165 GLY A CA 1
ATOM 1284 C C . GLY A 1 165 ? -14.768 -8.158 1.600 1.00 89.12 165 GLY A C 1
ATOM 1285 O O . GLY A 1 165 ? -14.242 -7.645 0.610 1.00 89.12 165 GLY A O 1
ATOM 1286 N N . VAL A 1 166 ? -14.102 -8.354 2.743 1.00 91.81 166 VAL A N 1
ATOM 1287 C CA . VAL A 1 166 ? -12.652 -8.173 2.853 1.00 91.81 166 VAL A CA 1
ATOM 1288 C C . VAL A 1 166 ? -11.971 -9.297 2.086 1.00 91.81 166 VAL A C 1
ATOM 1290 O O . VAL A 1 166 ? -12.270 -10.475 2.261 1.00 91.81 166 VAL A O 1
ATOM 1293 N N . VAL A 1 167 ? -11.051 -8.914 1.214 1.00 91.69 167 VAL A N 1
ATOM 1294 C CA . VAL A 1 167 ? -10.217 -9.829 0.441 1.00 91.69 167 VAL A CA 1
ATOM 1295 C C . VAL A 1 167 ? -8.769 -9.399 0.587 1.00 91.69 167 VAL A C 1
ATOM 1297 O O . VAL A 1 167 ? -8.496 -8.227 0.852 1.00 91.69 167 VAL A O 1
ATOM 1300 N N . ASP A 1 168 ? -7.858 -10.336 0.355 1.00 94.94 168 ASP A N 1
ATOM 1301 C CA . ASP A 1 168 ? -6.431 -10.050 0.261 1.00 94.94 168 ASP A CA 1
ATOM 1302 C C . ASP A 1 168 ? -6.169 -8.894 -0.718 1.00 94.94 168 ASP A C 1
ATOM 1304 O O . ASP A 1 168 ? -6.645 -8.880 -1.865 1.00 94.94 168 ASP A O 1
ATOM 1308 N N . LEU A 1 169 ? -5.407 -7.904 -0.252 1.00 94.75 169 LEU A N 1
ATOM 1309 C CA . LEU A 1 169 ? -4.995 -6.755 -1.056 1.00 94.75 169 LEU A CA 1
ATOM 1310 C C . LEU A 1 169 ? -3.975 -7.151 -2.134 1.00 94.75 169 LEU A C 1
ATOM 1312 O O . LEU A 1 169 ? -4.009 -6.606 -3.238 1.00 94.75 169 LEU A O 1
ATOM 1316 N N . ALA A 1 170 ? -3.099 -8.113 -1.841 1.00 96.44 170 ALA A N 1
ATOM 1317 C CA . ALA A 1 170 ? -2.035 -8.593 -2.716 1.00 96.44 170 ALA A CA 1
ATOM 1318 C C . ALA A 1 170 ? -2.285 -10.048 -3.141 1.00 96.44 170 ALA A C 1
ATOM 1320 O O . ALA A 1 170 ? -1.620 -10.992 -2.701 1.00 96.44 170 ALA A O 1
ATOM 1321 N N . ARG A 1 171 ? -3.287 -10.217 -4.006 1.00 95.56 171 ARG A N 1
ATOM 1322 C CA . ARG A 1 171 ? -3.682 -11.514 -4.567 1.00 95.56 171 ARG A CA 1
ATOM 1323 C C . ARG A 1 171 ? -2.769 -11.966 -5.700 1.00 95.56 171 ARG A C 1
ATOM 1325 O O . ARG A 1 171 ? -2.363 -11.170 -6.548 1.00 95.56 171 ARG A O 1
ATOM 1332 N N . ASN A 1 172 ? -2.525 -13.268 -5.734 1.00 95.62 172 ASN A N 1
ATOM 1333 C CA . ASN A 1 172 ? -1.984 -13.966 -6.888 1.00 95.62 172 ASN A CA 1
ATOM 1334 C C . ASN A 1 172 ? -3.020 -13.995 -8.025 1.00 95.62 172 ASN A C 1
ATOM 1336 O O . ASN A 1 172 ? -4.224 -13.833 -7.807 1.00 95.62 172 ASN A O 1
ATOM 1340 N N . ALA A 1 173 ? -2.560 -14.201 -9.255 1.00 94.12 173 ALA A N 1
ATOM 1341 C CA . ALA A 1 173 ? -3.414 -14.219 -10.438 1.00 94.12 173 ALA A CA 1
ATOM 1342 C C . ALA A 1 173 ? -4.499 -15.307 -10.366 1.00 94.12 173 ALA A C 1
ATOM 1344 O O . ALA A 1 173 ? -5.627 -15.067 -10.781 1.00 94.12 173 ALA A O 1
ATOM 1345 N N . ASP A 1 174 ? -4.187 -16.463 -9.777 1.00 93.81 174 ASP A N 1
ATOM 1346 C CA . ASP A 1 174 ? -5.118 -17.580 -9.563 1.00 93.81 174 ASP A CA 1
ATOM 1347 C C . ASP A 1 174 ? -6.209 -17.291 -8.513 1.00 93.81 174 ASP A C 1
ATOM 1349 O O . ASP A 1 174 ? -7.159 -18.058 -8.374 1.00 93.81 174 ASP A O 1
ATOM 1353 N N . GLN A 1 175 ? -6.113 -16.165 -7.801 1.00 93.50 175 GLN A N 1
ATOM 1354 C CA . GLN A 1 175 ? -7.116 -15.681 -6.847 1.00 93.50 175 GLN A CA 1
ATOM 1355 C C . GLN A 1 175 ? -7.961 -14.522 -7.415 1.00 93.50 175 GLN A C 1
ATOM 1357 O O . GLN A 1 175 ? -8.759 -13.902 -6.696 1.00 93.50 175 GLN A O 1
ATOM 1362 N N . ILE A 1 176 ? -7.767 -14.165 -8.688 1.00 93.44 176 ILE A N 1
ATOM 1363 C CA . ILE A 1 176 ? -8.416 -13.026 -9.338 1.00 93.44 176 ILE A CA 1
ATOM 1364 C C . ILE A 1 176 ? -9.198 -13.532 -10.563 1.00 93.44 176 ILE A C 1
ATOM 1366 O O . ILE A 1 176 ? -8.574 -13.902 -11.556 1.00 93.44 176 ILE A O 1
ATOM 1370 N N . PRO A 1 177 ? -10.545 -13.416 -10.574 1.00 92.94 177 PRO A N 1
ATOM 1371 C CA . PRO A 1 177 ? -11.387 -13.941 -11.660 1.00 92.94 177 PRO A CA 1
ATOM 1372 C C . PRO A 1 177 ? -11.051 -13.423 -13.065 1.00 92.94 177 PRO A C 1
ATOM 1374 O O . PRO A 1 177 ? -11.405 -14.024 -14.071 1.00 92.94 177 PRO A O 1
ATOM 1377 N N . LEU A 1 178 ? -10.370 -12.277 -13.152 1.00 92.88 178 LEU A N 1
ATOM 1378 C CA . LEU A 1 178 ? -9.920 -11.703 -14.418 1.00 92.88 178 LEU A CA 1
ATOM 1379 C C . LEU A 1 178 ? -8.955 -12.625 -15.186 1.00 92.88 178 LEU A C 1
ATOM 1381 O O . LEU A 1 178 ? -8.875 -12.507 -16.407 1.00 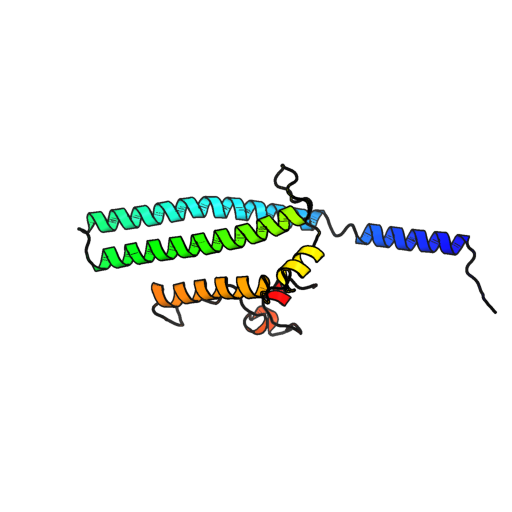92.88 178 LEU A O 1
ATOM 1385 N N . TYR A 1 179 ? -8.225 -13.509 -14.497 1.00 91.94 179 TYR A N 1
ATOM 1386 C CA . TYR A 1 179 ? -7.216 -14.381 -15.107 1.00 91.94 179 TYR A CA 1
ATOM 1387 C C . TYR A 1 179 ? -7.697 -15.820 -15.335 1.00 91.94 179 TYR A C 1
ATOM 1389 O O . TYR A 1 179 ? -6.927 -16.625 -15.854 1.00 91.94 179 TYR A O 1
ATOM 1397 N N . ASP A 1 180 ? -8.957 -16.141 -15.023 1.00 92.69 180 ASP A N 1
ATOM 1398 C CA . ASP A 1 180 ? -9.497 -17.506 -15.127 1.00 92.69 180 ASP A CA 1
ATOM 1399 C C . ASP A 1 180 ? -9.395 -18.071 -16.556 1.00 92.69 180 ASP A C 1
ATOM 1401 O O . ASP A 1 180 ? -9.042 -19.234 -16.756 1.00 92.69 180 ASP A O 1
ATOM 1405 N N . ASP A 1 181 ? -9.653 -17.233 -17.565 1.00 92.00 181 ASP A N 1
ATOM 1406 C CA . ASP A 1 181 ? -9.643 -17.634 -18.978 1.00 92.00 181 ASP A CA 1
ATOM 1407 C C . ASP A 1 181 ? -8.227 -17.715 -19.580 1.00 92.00 181 ASP A C 1
ATOM 1409 O O . ASP A 1 181 ? -8.020 -18.336 -20.627 1.00 92.00 181 ASP A O 1
ATOM 1413 N N . ALA A 1 182 ? -7.247 -17.061 -18.952 1.00 89.75 182 ALA A N 1
ATOM 1414 C CA . ALA A 1 182 ? -5.881 -16.938 -19.454 1.00 89.75 182 ALA A CA 1
ATOM 1415 C C . ALA A 1 182 ? -4.880 -16.807 -18.290 1.00 89.75 182 ALA A C 1
ATOM 1417 O O . ALA A 1 182 ? -4.320 -15.725 -18.078 1.00 89.75 182 ALA A O 1
ATOM 1418 N N . PRO A 1 183 ? -4.645 -17.893 -17.530 1.00 87.50 183 PRO A N 1
ATOM 1419 C CA . PRO A 1 183 ? -3.775 -17.836 -16.368 1.00 87.50 183 PRO A CA 1
ATOM 1420 C C . PRO A 1 183 ? -2.315 -17.611 -16.795 1.00 87.50 183 PRO A C 1
ATOM 1422 O O . PRO A 1 183 ? -1.849 -18.236 -17.758 1.00 87.50 183 PRO A O 1
ATOM 1425 N N . PRO A 1 184 ? -1.567 -16.738 -16.097 1.00 88.81 184 PRO A N 1
ATOM 1426 C CA . PRO A 1 184 ? -0.142 -16.572 -16.346 1.00 88.81 184 PRO A CA 1
ATOM 1427 C C . PRO A 1 184 ? 0.634 -17.833 -15.940 1.00 88.81 184 PRO A C 1
ATOM 1429 O O . PRO A 1 184 ? 0.187 -18.624 -15.110 1.00 88.81 184 PRO A O 1
ATOM 1432 N N . LEU A 1 185 ? 1.827 -18.010 -16.518 1.00 90.25 185 LEU A N 1
ATOM 1433 C CA . LEU A 1 185 ? 2.707 -19.138 -16.185 1.00 90.25 185 LEU A CA 1
ATOM 1434 C C . LEU A 1 185 ? 3.136 -19.113 -14.710 1.00 90.25 185 LEU A C 1
ATOM 1436 O O . LEU A 1 185 ? 3.220 -20.157 -14.070 1.00 90.25 185 LEU A O 1
ATOM 1440 N N . ASP A 1 186 ? 3.420 -17.917 -14.201 1.00 92.06 186 ASP A N 1
ATOM 1441 C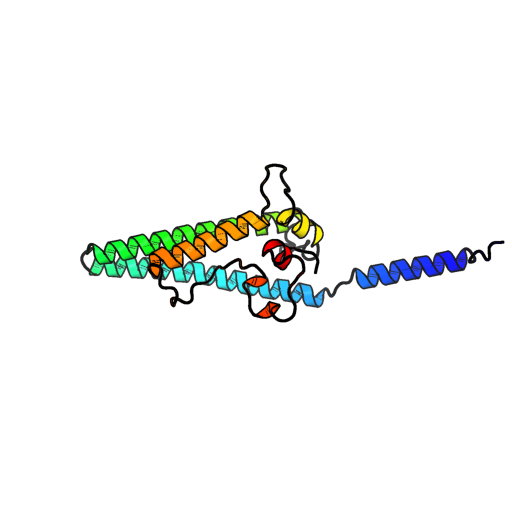 CA . ASP A 1 186 ? 3.718 -17.653 -12.801 1.00 92.06 186 ASP A CA 1
ATOM 1442 C C . ASP A 1 186 ? 2.575 -16.799 -12.229 1.00 92.06 186 ASP A C 1
ATOM 1444 O O . ASP A 1 186 ? 2.436 -15.638 -12.624 1.00 92.06 186 ASP A O 1
ATOM 1448 N N . PRO A 1 187 ? 1.722 -17.362 -11.354 1.00 93.44 187 PRO A N 1
ATOM 1449 C CA . PRO A 1 187 ? 0.584 -16.646 -10.795 1.00 93.44 187 PRO A CA 1
ATOM 1450 C C . PRO A 1 187 ? 0.966 -15.720 -9.641 1.00 93.44 187 PRO A C 1
ATOM 1452 O O . PRO A 1 187 ? 0.084 -15.037 -9.126 1.00 93.44 187 PRO A O 1
ATOM 1455 N N . SER A 1 188 ? 2.227 -15.685 -9.200 1.00 94.31 188 SER A N 1
ATOM 1456 C CA . SER A 1 188 ? 2.610 -14.885 -8.037 1.00 94.31 188 SER A CA 1
ATOM 1457 C C . SER A 1 188 ? 2.256 -13.406 -8.215 1.00 94.31 188 SER A C 1
ATOM 1459 O O . SER A 1 188 ? 2.448 -12.819 -9.284 1.00 94.31 188 SER A O 1
ATOM 1461 N N . PHE A 1 189 ? 1.770 -12.779 -7.140 1.00 95.31 189 PHE A N 1
ATOM 1462 C CA . PHE A 1 189 ? 1.503 -11.339 -7.067 1.00 95.31 189 PHE A CA 1
ATOM 1463 C C . PHE A 1 189 ? 2.684 -10.527 -7.601 1.00 95.31 189 PHE A C 1
ATOM 1465 O O . PHE A 1 189 ? 2.515 -9.568 -8.354 1.00 95.31 189 PHE A O 1
ATOM 1472 N N . ARG A 1 190 ? 3.895 -10.938 -7.232 1.00 93.94 190 ARG A N 1
ATOM 1473 C CA . ARG A 1 190 ? 5.125 -10.278 -7.632 1.00 93.94 190 ARG A CA 1
ATOM 1474 C C . ARG A 1 190 ? 5.362 -10.341 -9.140 1.00 93.94 190 ARG A C 1
ATOM 1476 O O . ARG A 1 190 ? 5.591 -9.302 -9.751 1.00 93.94 190 ARG A O 1
ATOM 1483 N N . SER A 1 191 ? 5.254 -11.524 -9.744 1.00 92.00 191 SER A N 1
ATOM 1484 C CA . SER A 1 191 ? 5.404 -11.694 -11.194 1.00 92.00 191 SER A CA 1
ATOM 1485 C C . SER A 1 191 ? 4.324 -10.935 -11.962 1.00 92.00 191 SER A C 1
ATOM 1487 O O . SER A 1 191 ? 4.607 -10.266 -12.954 1.00 92.00 191 SER A O 1
ATOM 1489 N N . LEU A 1 192 ? 3.100 -10.932 -11.433 1.00 92.31 192 LEU A N 1
ATOM 1490 C CA . LEU A 1 192 ? 1.974 -10.216 -12.015 1.00 92.31 192 LEU A CA 1
ATOM 1491 C C . LEU A 1 192 ? 2.169 -8.691 -12.038 1.00 92.31 192 LEU A C 1
ATOM 1493 O O . LEU A 1 192 ? 1.833 -8.043 -13.027 1.00 92.31 192 LEU A O 1
ATOM 1497 N N . ASN A 1 193 ? 2.678 -8.112 -10.947 1.00 92.38 193 ASN A N 1
ATOM 1498 C CA . ASN A 1 193 ? 2.762 -6.657 -10.777 1.00 92.38 193 ASN A CA 1
ATOM 1499 C C . ASN A 1 193 ? 4.123 -6.067 -11.164 1.00 92.38 193 ASN A C 1
ATOM 1501 O O . ASN A 1 193 ? 4.202 -4.896 -11.536 1.00 92.38 193 ASN A O 1
ATOM 1505 N N . PHE A 1 194 ? 5.190 -6.859 -11.071 1.00 93.19 194 PHE A N 1
ATOM 1506 C CA . PHE A 1 194 ? 6.565 -6.398 -11.252 1.00 93.19 194 PHE A CA 1
ATOM 1507 C C . PHE A 1 194 ? 7.358 -7.227 -12.268 1.00 93.19 194 PHE A C 1
ATOM 1509 O O . PHE A 1 194 ? 8.548 -6.971 -12.444 1.00 93.19 194 PHE A O 1
ATOM 1516 N N . GLY A 1 195 ? 6.749 -8.220 -12.920 1.00 86.56 195 GLY A N 1
ATOM 1517 C CA . GLY A 1 195 ? 7.370 -8.992 -13.994 1.00 86.56 195 GLY A CA 1
ATOM 1518 C C . GLY A 1 195 ? 7.472 -8.220 -15.314 1.00 86.56 195 GLY A C 1
ATOM 1519 O O . GLY A 1 195 ? 6.899 -7.142 -15.494 1.00 86.56 195 GLY A O 1
ATOM 1520 N N . TYR A 1 196 ? 8.207 -8.790 -16.270 1.00 79.62 196 TYR A N 1
ATOM 1521 C CA . TYR A 1 196 ? 8.141 -8.343 -17.660 1.00 79.62 196 TYR A CA 1
ATOM 1522 C C . TYR A 1 196 ? 6.870 -8.913 -18.300 1.00 79.62 196 TYR A C 1
ATOM 1524 O O . TYR A 1 196 ? 6.714 -10.133 -18.356 1.00 79.62 196 TYR A O 1
ATOM 1532 N N . GLY A 1 197 ? 5.968 -8.027 -18.735 1.00 59.94 197 GLY A N 1
ATOM 1533 C CA . GLY A 1 197 ? 4.763 -8.390 -19.492 1.00 59.94 197 GLY A CA 1
ATOM 1534 C C . GLY A 1 197 ? 5.038 -8.849 -20.919 1.00 59.94 197 GLY A C 1
ATOM 1535 O O . GLY A 1 197 ? 6.157 -8.602 -21.430 1.00 59.94 197 GLY A O 1
#

pLDDT: mean 88.89, std 10.83, range [44.22, 97.75]

Radius of gyration: 24.44 Å; chains: 1; bounding box: 52×39×82 Å

Sequence (197 aa):
MAGGSNPRQKMINLMYLVLIAMLALNVDTKVLKKFLLINQSFEATNAEKVIDNSRKIESIRAAVDDSGNRKEDMDVLNLSEEVRDKSNALVNYLGEIKNTIVEETGGSDGKGGIKGYKNTDYVYRYMNVDFDDDGIINGDEIQVILNEFSAFIQDSIFLGDENSGVVDLARNADQIPLYDDAPPLDPSFRSLNFGYG

Foldseek 3Di:
DDPDDDPVVVVVVVVVVVVVVVVVVPPPPPVLVVVLVVVVVVVVVVVVVVVVLVVVLVVLVVVCVVVVNDPVSVLVSVLSVVLVVLVVVLVVVVVVVVQVQLVVQPHDPVPSDRNNSPVLVVLLCQQPHPNPPPPDHNVVVNQVSQQVSLVCCCCSVVVVPPPPPRDRPQDFQVVDPVCPVPPDPGRGSSCVPRNDD

Secondary structure (DSSP, 8-state):
---PPPHHHHHHHHHHHHHHHHHHHT--HHHHHHHHHHHHHHHHHHHHHHHHHHHHHHHHHHHHHHTT--HHHHHHHHHHHHHHHHHHHHHHHHHHHHHHHHHHTT-B-SSS-BTTTT-HHHHHHHHHS-SSSSS--HHHHHHHHHHHHHHHHHHHTTTT-TTS----SS--GGGSGGGTTS--SS--HHHHHHS--